Protein AF-A0A430UL72-F1 (afdb_monomer_lite)

Structure (mmCIF, N/CA/C/O backbone):
data_AF-A0A430UL72-F1
#
_entry.id   AF-A0A430UL72-F1
#
loop_
_atom_site.group_PDB
_atom_site.id
_atom_site.type_symbol
_atom_site.label_atom_id
_atom_site.label_alt_id
_atom_site.label_comp_id
_atom_site.label_asym_id
_atom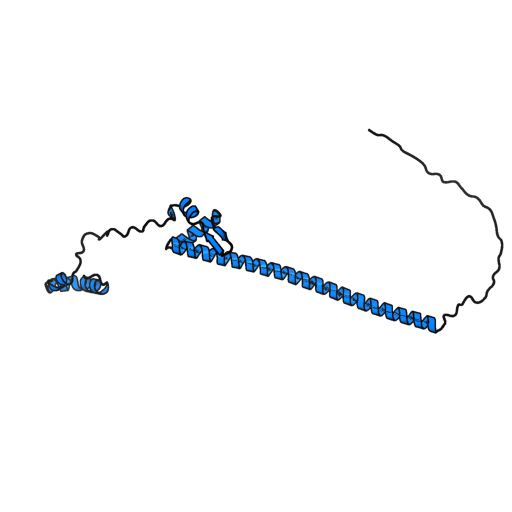_site.label_entity_id
_atom_site.label_seq_id
_atom_site.pdbx_PDB_ins_code
_atom_site.Cartn_x
_atom_site.Cartn_y
_atom_site.Cartn_z
_atom_site.occupancy
_atom_site.B_iso_or_equiv
_atom_site.auth_seq_id
_atom_site.auth_comp_id
_atom_site.auth_asym_id
_atom_site.auth_atom_id
_atom_site.pdbx_PDB_model_num
ATOM 1 N N . MET A 1 1 ? -59.072 23.144 -1.121 1.00 38.38 1 MET A N 1
ATOM 2 C CA . MET A 1 1 ? -59.526 21.749 -1.261 1.00 38.38 1 MET A CA 1
ATOM 3 C C . MET A 1 1 ? -58.739 20.910 -0.259 1.00 38.38 1 MET A C 1
ATOM 5 O O . MET A 1 1 ? -57.594 20.595 -0.547 1.00 38.38 1 MET A O 1
ATOM 9 N N . ASN A 1 2 ? -59.192 20.646 0.967 1.00 43.44 2 ASN A N 1
ATOM 10 C CA . ASN A 1 2 ? -60.452 20.968 1.668 1.00 43.44 2 ASN A CA 1
ATOM 11 C C . ASN A 1 2 ? -60.047 21.535 3.058 1.00 43.44 2 ASN A C 1
ATOM 13 O O . ASN A 1 2 ? -59.001 21.147 3.570 1.00 43.44 2 ASN A O 1
ATOM 17 N N . GLU A 1 3 ? -60.609 22.638 3.563 1.00 42.69 3 GLU A N 1
ATOM 18 C CA . GLU A 1 3 ? -61.886 22.728 4.314 1.00 42.69 3 GLU A CA 1
ATOM 19 C C . GLU A 1 3 ? -61.908 21.802 5.550 1.00 42.69 3 GLU A C 1
ATOM 21 O O . GLU A 1 3 ? -61.882 20.587 5.401 1.00 42.69 3 GLU A O 1
ATOM 26 N N . GLU A 1 4 ? -61.678 22.362 6.752 1.00 46.28 4 GLU A N 1
ATOM 27 C CA . GLU A 1 4 ? -62.685 22.644 7.819 1.00 46.28 4 GLU A CA 1
ATOM 28 C C . GLU A 1 4 ? -62.800 21.459 8.819 1.00 46.28 4 GLU A C 1
ATOM 30 O O . GLU A 1 4 ? -62.597 20.321 8.422 1.00 46.28 4 GLU A O 1
ATOM 35 N N . LEU A 1 5 ? -63.035 21.571 10.140 1.00 50.94 5 LEU A N 1
ATOM 36 C CA . LEU A 1 5 ? -63.369 22.654 11.092 1.00 50.94 5 LEU A CA 1
ATOM 37 C C . LEU A 1 5 ? -62.347 22.622 12.275 1.00 50.94 5 LEU A C 1
ATOM 39 O O . LEU A 1 5 ? -61.764 21.575 12.531 1.00 50.94 5 LEU A O 1
ATOM 43 N N . LYS A 1 6 ? -61.931 23.700 12.966 1.00 44.41 6 LYS A N 1
ATOM 44 C CA . LYS A 1 6 ? -62.642 24.717 13.787 1.00 44.41 6 LYS A CA 1
ATOM 45 C C . LYS A 1 6 ? -63.313 24.195 15.076 1.00 44.41 6 LYS A C 1
ATOM 47 O O . LYS A 1 6 ? -64.330 23.527 14.965 1.00 44.41 6 LYS A O 1
ATOM 52 N N . GLN A 1 7 ? -62.840 24.721 16.225 1.00 44.50 7 GLN A N 1
ATOM 53 C CA . GLN A 1 7 ? -63.631 25.111 17.422 1.00 44.50 7 GLN A CA 1
ATOM 54 C C . GLN A 1 7 ? -64.333 23.958 18.194 1.00 44.50 7 GLN A C 1
ATOM 56 O O . GLN A 1 7 ? -64.546 22.889 17.648 1.00 44.50 7 GLN A O 1
ATOM 61 N N . ASP A 1 8 ? -64.728 24.025 19.470 1.00 40.06 8 ASP A N 1
ATOM 62 C CA . ASP A 1 8 ? -64.524 24.932 20.624 1.00 40.06 8 ASP A CA 1
ATOM 63 C C . ASP A 1 8 ? -64.910 24.105 21.901 1.00 40.06 8 ASP A C 1
ATOM 65 O O . ASP A 1 8 ? -65.297 22.947 21.759 1.00 40.06 8 ASP A O 1
ATOM 69 N N . GLN A 1 9 ? -64.840 24.518 23.177 1.00 43.84 9 GLN A N 1
ATOM 70 C CA . GLN A 1 9 ? -64.568 25.802 23.849 1.00 43.84 9 GLN A CA 1
ATOM 71 C C . GLN A 1 9 ? -63.990 25.538 25.275 1.00 43.84 9 GLN A C 1
ATOM 73 O O . GLN A 1 9 ? -63.634 24.409 25.608 1.00 43.84 9 GLN A O 1
ATOM 78 N N . VAL A 1 10 ? -63.929 26.558 26.145 1.00 44.69 10 VAL A N 1
ATOM 79 C CA . VAL A 1 10 ? -63.707 26.431 27.606 1.00 44.69 10 VAL A CA 1
ATOM 80 C C . VAL A 1 10 ? -65.052 26.442 28.341 1.00 44.69 10 VAL A C 1
ATOM 82 O O . VAL A 1 10 ? -65.914 27.240 27.990 1.00 44.69 10 VAL A O 1
ATOM 85 N N . ALA A 1 11 ? -65.197 25.658 29.414 1.00 39.53 11 ALA A N 1
ATOM 86 C CA . ALA A 1 11 ? -66.237 25.874 30.424 1.00 39.53 11 ALA A CA 1
ATOM 87 C C . ALA A 1 11 ? -65.701 25.581 31.839 1.00 39.53 11 ALA A C 1
ATOM 89 O O . ALA A 1 11 ? -65.506 24.429 32.223 1.00 39.53 11 ALA A O 1
ATOM 90 N N . GLN A 1 12 ? -65.454 26.642 32.611 1.00 41.97 12 GLN A N 1
ATOM 91 C CA . GLN A 1 12 ? -65.446 26.577 34.074 1.00 41.97 12 GLN A CA 1
ATOM 92 C C . GLN A 1 12 ? -66.885 26.776 34.551 1.00 41.97 12 GLN A C 1
ATOM 94 O O . GLN A 1 12 ? -67.517 27.740 34.128 1.00 41.97 12 GLN A O 1
ATOM 99 N N . GLU A 1 13 ? -67.366 25.962 35.488 1.00 39.44 13 GLU A N 1
ATOM 100 C CA . GLU A 1 13 ? -68.502 26.353 36.327 1.00 39.44 13 GLU A CA 1
ATOM 101 C C . GLU A 1 13 ? -68.376 25.766 37.742 1.00 39.44 13 GLU A C 1
ATOM 103 O O . GLU A 1 13 ? -67.536 24.899 38.000 1.00 39.44 13 GLU A O 1
ATOM 108 N N . ALA A 1 14 ? -69.097 26.360 38.692 1.00 37.03 14 ALA A N 1
ATOM 109 C CA . ALA A 1 14 ? -68.694 26.414 40.095 1.00 37.03 14 ALA A CA 1
ATOM 110 C C . ALA A 1 14 ? -69.236 25.280 40.990 1.00 37.03 14 ALA A C 1
ATOM 112 O O . ALA A 1 14 ? -70.211 24.600 40.679 1.00 37.03 14 ALA A O 1
ATOM 113 N N . ALA A 1 15 ? -68.616 25.136 42.166 1.00 39.91 15 ALA A N 1
ATOM 114 C CA . ALA A 1 15 ? -69.147 24.365 43.293 1.00 39.91 15 ALA A CA 1
ATOM 115 C C . ALA A 1 15 ? -70.393 25.058 43.909 1.00 39.91 15 ALA A C 1
ATOM 117 O O . ALA A 1 15 ? -70.584 26.257 43.683 1.00 39.91 15 ALA A O 1
ATOM 118 N N . PRO A 1 16 ? -71.206 24.367 44.741 1.00 45.94 16 PRO A N 1
ATOM 119 C CA . PRO A 1 16 ? -70.821 24.282 46.158 1.00 45.94 16 PRO A CA 1
ATOM 120 C C . PRO A 1 16 ? -71.216 22.998 46.929 1.00 45.94 16 PRO A C 1
ATOM 122 O O . PRO A 1 16 ? -72.164 22.295 46.606 1.00 45.94 16 PRO A O 1
ATOM 125 N N . ALA A 1 17 ? -70.480 22.785 48.025 1.00 38.72 17 ALA A N 1
ATOM 126 C CA . ALA A 1 17 ? -70.873 22.204 49.318 1.00 38.72 17 ALA A CA 1
ATOM 127 C C . ALA A 1 17 ? -71.927 21.069 49.406 1.00 38.72 17 ALA A C 1
ATOM 129 O O . ALA A 1 17 ? -73.132 21.301 49.345 1.00 38.72 17 ALA A O 1
ATOM 130 N N . ALA A 1 18 ? -71.465 19.900 49.865 1.00 43.19 18 ALA A N 1
ATOM 131 C CA . ALA A 1 18 ? -72.226 19.036 50.771 1.00 43.19 18 ALA A CA 1
ATOM 132 C C . ALA A 1 18 ? -71.324 18.610 51.943 1.00 43.19 18 ALA A C 1
ATOM 134 O O . ALA A 1 18 ? -70.175 18.215 51.745 1.00 43.19 18 ALA A O 1
ATOM 135 N N . GLN A 1 19 ? -71.825 18.745 53.171 1.00 44.06 19 GLN A N 1
ATOM 136 C CA . GLN A 1 19 ? -71.113 18.382 54.396 1.00 44.06 19 GLN A CA 1
ATOM 137 C C . GLN A 1 19 ? -71.304 16.894 54.703 1.00 44.06 19 GLN A C 1
ATOM 139 O O . GLN A 1 19 ? -72.444 16.438 54.755 1.00 44.06 19 GLN A O 1
ATOM 144 N N . THR A 1 20 ? -70.231 16.195 55.081 1.00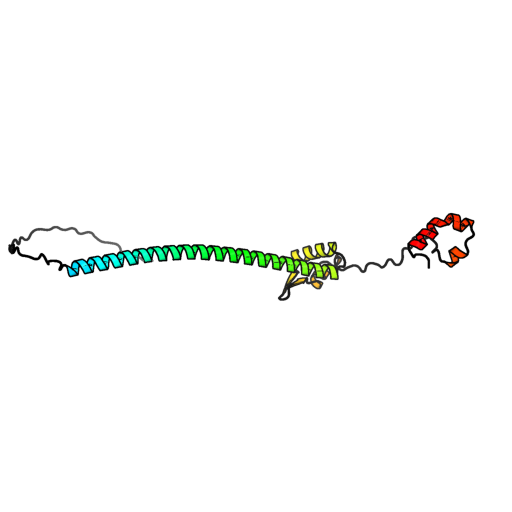 41.38 20 THR A N 1
ATOM 145 C CA . THR A 1 20 ? -70.360 15.022 55.960 1.00 41.38 20 THR A CA 1
ATOM 146 C C . THR A 1 20 ? -69.153 14.910 56.886 1.00 41.38 20 THR A C 1
ATOM 148 O O . THR A 1 20 ? -68.154 14.266 56.578 1.00 41.38 20 THR A O 1
ATOM 151 N N . GLN A 1 21 ? -69.248 15.538 58.059 1.00 46.25 21 GLN A N 1
ATOM 152 C CA . GLN A 1 21 ? -68.461 15.097 59.207 1.00 46.25 21 GLN A CA 1
ATOM 153 C C . GLN A 1 21 ? -69.056 13.780 59.711 1.00 46.25 21 GLN A C 1
ATOM 155 O O . GLN A 1 21 ? -70.247 13.707 60.008 1.00 46.25 21 GLN A O 1
ATOM 160 N N . SER A 1 22 ? -68.235 12.747 59.858 1.00 48.62 22 SER A N 1
ATOM 161 C CA . SER A 1 22 ? -68.525 11.627 60.753 1.00 48.62 22 SER A CA 1
ATOM 162 C C . SER A 1 22 ? -67.213 11.060 61.267 1.00 48.62 22 SER A C 1
ATOM 164 O O . SER A 1 22 ? -66.330 10.684 60.503 1.00 48.62 22 SER A O 1
ATOM 166 N N . GLN A 1 23 ? -67.080 11.085 62.588 1.00 41.09 23 GLN A N 1
ATOM 167 C CA . GLN A 1 23 ? -65.911 10.614 63.312 1.00 41.09 23 GLN A CA 1
ATOM 168 C C . GLN A 1 23 ? -65.821 9.089 63.206 1.00 41.09 23 GLN A C 1
ATOM 170 O O . GLN A 1 23 ? -66.778 8.399 63.550 1.00 41.09 23 GLN A O 1
ATOM 175 N N . VAL A 1 24 ? -64.648 8.564 62.855 1.00 47.53 24 VAL A N 1
ATOM 176 C CA . VAL A 1 24 ? -64.231 7.227 63.295 1.00 47.53 24 VAL A CA 1
ATOM 177 C C . VAL A 1 24 ? -62.858 7.357 63.943 1.00 47.53 24 VAL A C 1
ATOM 179 O O . VAL A 1 24 ? -61.826 7.284 63.291 1.00 47.53 24 VAL A O 1
ATOM 182 N N . GLN A 1 25 ? -62.929 7.662 65.237 1.00 42.56 25 GLN A N 1
ATOM 183 C CA . GLN A 1 25 ? -62.071 7.186 66.324 1.00 42.56 25 GLN A CA 1
ATOM 184 C C . GLN A 1 25 ? -60.580 6.954 66.038 1.00 42.56 25 GLN A C 1
ATOM 186 O O . GLN A 1 25 ? -60.175 6.006 65.368 1.00 42.56 25 GLN A O 1
ATOM 191 N N . GLU A 1 26 ? -59.764 7.724 66.757 1.00 41.72 26 GLU A N 1
ATOM 192 C CA . GLU A 1 26 ? -58.468 7.258 67.238 1.00 41.72 26 GLU A CA 1
ATOM 193 C C . GLU A 1 26 ? -58.624 5.903 67.949 1.00 41.72 26 GLU A C 1
ATOM 195 O O . GLU A 1 26 ? -59.131 5.821 69.068 1.00 41.72 26 GLU A O 1
ATOM 200 N N . THR A 1 27 ? -58.111 4.840 67.338 1.00 42.66 27 THR A N 1
ATOM 201 C CA . THR A 1 27 ? -57.587 3.692 68.082 1.00 42.66 27 THR A CA 1
ATOM 202 C C . THR A 1 27 ? -56.078 3.690 67.931 1.00 42.66 27 THR A C 1
ATOM 204 O O . THR A 1 27 ? -55.526 3.142 66.977 1.00 42.66 27 THR A O 1
ATOM 207 N N . ALA A 1 28 ? -55.404 4.326 68.885 1.00 39.47 28 ALA A N 1
ATOM 208 C CA . ALA A 1 28 ? -53.977 4.146 69.063 1.00 39.47 28 ALA A CA 1
ATOM 209 C C . ALA A 1 28 ? -53.704 2.713 69.545 1.00 39.47 28 ALA A C 1
ATOM 211 O O . ALA A 1 28 ? -54.120 2.359 70.645 1.00 39.47 28 ALA A O 1
ATOM 212 N N . ALA A 1 29 ? -52.979 1.920 68.752 1.00 37.03 29 ALA A N 1
ATOM 213 C CA . ALA A 1 29 ? -52.036 0.914 69.246 1.00 37.03 29 ALA A CA 1
ATOM 214 C C . ALA A 1 29 ? -51.210 0.307 68.099 1.00 37.03 29 ALA A C 1
ATOM 216 O O . ALA A 1 29 ? -51.739 -0.369 67.224 1.00 37.03 29 ALA A O 1
ATOM 217 N N . GLN A 1 30 ? -49.888 0.475 68.184 1.00 38.62 30 GLN A N 1
ATOM 218 C CA . GLN A 1 30 ? -48.925 -0.591 67.871 1.00 38.62 30 GLN A CA 1
ATOM 219 C C . GLN A 1 30 ? -48.984 -1.181 66.448 1.00 38.62 30 GLN A C 1
ATOM 221 O O . GLN A 1 30 ? -48.894 -2.386 66.238 1.00 38.62 30 GLN A O 1
ATOM 226 N N . GLY A 1 31 ? -49.003 -0.278 65.465 1.00 37.25 31 GLY A N 1
ATOM 227 C CA . GLY A 1 31 ? -48.478 -0.517 64.116 1.00 37.25 31 GLY A CA 1
ATOM 228 C C . GLY A 1 31 ? -46.960 -0.301 64.001 1.00 37.25 31 GLY A C 1
ATOM 229 O O . GLY A 1 31 ? -46.442 -0.251 62.888 1.00 37.25 31 GLY A O 1
ATOM 230 N N . GLU A 1 32 ? -46.235 -0.170 65.121 1.00 43.19 32 GLU A N 1
ATOM 231 C CA . GLU A 1 32 ? -44.784 -0.380 65.148 1.00 43.19 32 GLU A CA 1
ATOM 232 C C . GLU A 1 32 ? -44.523 -1.862 64.868 1.00 43.19 32 GLU A C 1
ATOM 234 O O . GLU A 1 32 ? -44.324 -2.673 65.774 1.00 43.19 32 GLU A O 1
ATOM 239 N N . SER A 1 33 ? -44.545 -2.226 63.585 1.00 49.72 33 SER A N 1
ATOM 240 C CA . SER A 1 33 ? -43.985 -3.482 63.115 1.00 49.72 33 SER A CA 1
ATOM 241 C C . SER A 1 33 ? -42.501 -3.449 63.453 1.00 49.72 33 SER A C 1
ATOM 243 O O . SER A 1 33 ? -41.701 -2.889 62.699 1.00 49.72 33 SER A O 1
ATOM 245 N N . ALA A 1 34 ? -42.156 -3.995 64.620 1.00 51.12 34 ALA A N 1
ATOM 246 C CA . ALA A 1 34 ? -40.785 -4.187 65.039 1.00 51.12 34 ALA A CA 1
ATOM 247 C C . ALA A 1 34 ? -40.058 -4.873 63.885 1.00 51.12 34 ALA A C 1
ATOM 249 O O . ALA A 1 34 ? -40.341 -6.032 63.571 1.00 51.12 34 ALA A O 1
ATOM 250 N N . GLN A 1 35 ? -39.164 -4.134 63.223 1.00 52.09 35 GLN A N 1
ATOM 251 C CA . GLN A 1 35 ? -38.257 -4.715 62.251 1.00 52.09 35 GLN A CA 1
ATOM 252 C C . GLN A 1 35 ? -37.468 -5.759 63.028 1.00 52.09 35 GLN A C 1
ATOM 254 O O . GLN A 1 35 ? -36.657 -5.421 63.894 1.00 52.09 35 GLN A O 1
ATOM 259 N N . THR A 1 36 ? -37.788 -7.032 62.800 1.00 55.75 36 THR A N 1
ATOM 260 C CA . THR A 1 36 ? -37.098 -8.133 63.463 1.00 55.75 36 THR A CA 1
ATOM 261 C C . THR A 1 36 ? -35.607 -7.956 63.199 1.00 55.75 36 THR A C 1
ATOM 263 O O . THR A 1 36 ? -35.241 -7.596 62.076 1.00 55.75 36 THR A O 1
ATOM 266 N N . PRO A 1 37 ? -34.725 -8.174 64.188 1.00 63.62 3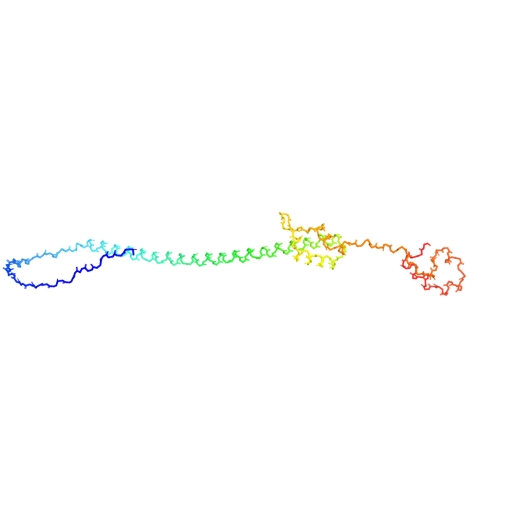7 PRO A N 1
ATOM 267 C CA . PRO A 1 37 ? -33.303 -7.870 64.032 1.00 63.62 37 PRO A CA 1
ATOM 268 C C . PRO A 1 37 ? -32.671 -8.574 62.819 1.00 63.62 37 PRO A C 1
ATOM 270 O O . PRO A 1 37 ? -31.713 -8.061 62.247 1.00 63.62 37 PRO A O 1
ATOM 273 N N . ASP A 1 38 ? -33.245 -9.694 62.374 1.00 70.56 38 ASP A N 1
ATOM 274 C CA . ASP A 1 38 ? -32.835 -10.393 61.157 1.00 70.56 38 ASP A CA 1
ATOM 275 C C . ASP A 1 38 ? -33.276 -9.689 59.860 1.00 70.56 38 ASP A C 1
ATOM 277 O O . ASP A 1 38 ? -32.470 -9.589 58.942 1.00 70.56 38 ASP A O 1
ATOM 281 N N . SER A 1 39 ? -34.464 -9.072 59.795 1.00 72.94 39 SER A N 1
ATOM 282 C CA . SER A 1 39 ? -34.869 -8.270 58.620 1.00 72.94 39 SER A CA 1
ATOM 283 C C . SER A 1 39 ? -34.033 -6.993 58.453 1.00 72.94 39 SER A C 1
ATOM 285 O O . SER A 1 39 ? -33.734 -6.587 57.329 1.00 72.94 39 SER A O 1
ATOM 287 N N . VAL A 1 40 ? -33.569 -6.389 59.556 1.00 81.06 40 VAL A N 1
ATOM 288 C CA . VAL A 1 40 ? -32.603 -5.273 59.512 1.00 81.06 40 VAL A CA 1
ATOM 289 C C . VAL A 1 40 ? -31.245 -5.749 58.980 1.00 81.06 40 VAL A C 1
ATOM 291 O O . VAL A 1 40 ? -30.652 -5.089 58.126 1.00 81.06 40 VAL A O 1
ATOM 294 N N . ARG A 1 41 ? -30.769 -6.919 59.428 1.00 82.75 41 ARG A N 1
ATOM 295 C CA . ARG A 1 41 ? -29.518 -7.531 58.944 1.00 82.75 41 ARG A CA 1
ATOM 296 C C . ARG A 1 41 ? -29.582 -7.890 57.462 1.00 82.75 41 ARG A C 1
ATOM 298 O O . ARG A 1 41 ? -28.640 -7.587 56.735 1.00 82.75 41 ARG A O 1
ATOM 305 N N . GLU A 1 42 ? -30.683 -8.477 56.998 1.00 88.62 42 GLU A N 1
ATOM 306 C CA . GLU A 1 42 ? -30.891 -8.788 55.579 1.00 88.62 42 GLU A CA 1
ATOM 307 C C . GLU A 1 42 ? -30.870 -7.520 54.712 1.00 88.62 42 GLU A C 1
ATOM 309 O O . GLU A 1 42 ? -30.219 -7.505 53.666 1.00 88.62 42 GLU A O 1
ATOM 314 N N . LEU A 1 43 ? -31.494 -6.426 55.165 1.00 85.94 43 LEU A N 1
ATOM 315 C CA . LEU A 1 43 ? -31.433 -5.131 54.477 1.00 85.94 43 LEU A CA 1
ATOM 316 C C . LEU A 1 43 ? -30.013 -4.544 54.451 1.00 85.94 43 LEU A C 1
ATOM 318 O O . LEU A 1 43 ? -29.587 -4.032 53.412 1.00 85.94 43 LEU A O 1
ATOM 322 N N . GLU A 1 44 ? -29.249 -4.643 55.543 1.00 89.81 44 GLU A N 1
ATOM 323 C CA . GLU A 1 44 ? -27.834 -4.248 55.550 1.00 89.81 44 GLU A CA 1
ATOM 324 C C . GLU A 1 44 ? -26.984 -5.101 54.601 1.00 89.81 44 GLU A C 1
ATOM 326 O O . GLU A 1 44 ? -26.135 -4.568 53.883 1.00 89.81 44 GLU A O 1
ATOM 331 N N . GLU A 1 45 ? -27.200 -6.416 54.559 1.00 89.88 45 GLU A N 1
ATOM 332 C CA . GLU A 1 45 ? -26.499 -7.300 53.632 1.00 89.88 45 GLU A CA 1
ATOM 333 C C . GLU A 1 45 ? -26.840 -7.004 52.172 1.00 89.88 45 GLU A C 1
ATOM 335 O O . GLU A 1 45 ? -25.939 -6.953 51.333 1.00 89.88 45 GLU A O 1
ATOM 340 N N . LEU A 1 46 ? -28.120 -6.800 51.855 1.00 91.62 46 LEU A N 1
ATOM 341 C CA . LEU A 1 46 ? -28.568 -6.418 50.516 1.00 91.62 46 LEU A CA 1
ATOM 342 C C . LEU A 1 46 ? -27.979 -5.067 50.105 1.00 91.62 46 LEU A C 1
ATOM 344 O O . LEU A 1 46 ? -27.512 -4.929 48.975 1.00 91.62 46 LEU A O 1
ATOM 348 N N . ARG A 1 47 ? -27.898 -4.102 51.028 1.00 91.69 47 ARG A N 1
ATOM 349 C CA . ARG A 1 47 ? -27.230 -2.816 50.798 1.00 91.69 47 ARG A CA 1
ATOM 350 C C . ARG A 1 47 ? -25.731 -2.984 50.533 1.00 91.69 47 ARG A C 1
ATOM 352 O O . ARG A 1 47 ? -25.227 -2.422 49.566 1.00 91.69 47 ARG A O 1
ATOM 359 N N . ARG A 1 48 ? -25.020 -3.805 51.316 1.00 93.12 48 ARG A N 1
ATOM 360 C CA . ARG A 1 48 ? -23.593 -4.116 51.081 1.00 93.12 48 ARG A CA 1
ATOM 361 C C . ARG A 1 48 ? -23.375 -4.823 49.737 1.00 93.12 48 ARG A C 1
ATOM 363 O O . ARG A 1 48 ? -22.414 -4.503 49.040 1.00 93.12 48 ARG A O 1
ATOM 370 N N . LYS A 1 49 ? -24.270 -5.740 49.348 1.00 93.56 49 LYS A N 1
ATOM 371 C CA . LYS A 1 49 ? -24.262 -6.417 48.036 1.00 93.56 49 LYS A CA 1
ATOM 372 C C . LYS A 1 49 ? -24.509 -5.418 46.895 1.00 93.56 49 LYS A C 1
ATOM 374 O O . LYS A 1 49 ? -23.773 -5.440 45.914 1.00 93.56 49 LYS A O 1
ATOM 379 N N . ALA A 1 50 ? -25.459 -4.493 47.045 1.00 92.44 50 ALA A N 1
ATOM 380 C CA . ALA A 1 50 ? -25.708 -3.423 46.076 1.00 92.44 50 ALA A CA 1
ATOM 381 C C . ALA A 1 50 ? -24.496 -2.484 45.925 1.00 92.44 50 ALA A C 1
ATOM 383 O O . ALA A 1 50 ? -24.047 -2.241 44.808 1.00 92.44 50 ALA A O 1
ATOM 384 N N . GLU A 1 51 ? -23.896 -2.030 47.030 1.00 94.19 51 GLU A N 1
ATOM 385 C CA . GLU A 1 51 ? -22.683 -1.200 47.005 1.00 94.19 51 GLU A CA 1
ATOM 386 C C . GLU A 1 51 ? -21.476 -1.919 46.374 1.00 94.19 51 GLU A C 1
ATOM 388 O O . GLU A 1 51 ? -20.651 -1.279 45.718 1.00 94.19 51 GLU A O 1
ATOM 393 N N . ALA A 1 52 ? -21.352 -3.239 46.550 1.00 94.25 52 ALA A N 1
ATOM 394 C CA . ALA A 1 52 ? -20.325 -4.040 45.885 1.00 94.25 52 ALA A CA 1
ATOM 395 C C . ALA A 1 52 ? -20.560 -4.106 44.365 1.00 94.25 52 ALA A C 1
ATOM 397 O O . ALA A 1 52 ? -19.659 -3.764 43.595 1.00 94.25 52 ALA A O 1
ATOM 398 N N . LEU A 1 53 ? -21.785 -4.433 43.940 1.00 93.81 53 LEU A N 1
ATOM 399 C CA . LEU A 1 53 ? -22.177 -4.471 42.528 1.00 93.81 53 LEU A CA 1
ATOM 400 C C . LEU A 1 53 ? -22.034 -3.101 41.846 1.00 93.81 53 LEU A C 1
ATOM 402 O O . LEU A 1 53 ? -21.588 -3.027 40.705 1.00 93.81 53 LEU A O 1
ATOM 406 N N . GLU A 1 54 ? -22.327 -1.993 42.533 1.00 94.69 54 GLU A N 1
ATOM 407 C CA . GLU A 1 54 ? -22.079 -0.646 42.001 1.00 94.69 54 GLU A CA 1
ATOM 408 C C . GLU A 1 54 ? -20.590 -0.358 41.766 1.00 94.69 54 GLU A C 1
ATOM 410 O O . GLU A 1 54 ? -20.235 0.300 40.783 1.00 94.69 54 GLU A O 1
ATOM 415 N N . ARG A 1 55 ? -19.700 -0.837 42.646 1.00 94.50 55 ARG A N 1
ATOM 416 C CA . ARG A 1 55 ? -18.242 -0.690 42.476 1.00 94.50 55 ARG A CA 1
ATOM 417 C C . ARG A 1 55 ? -17.741 -1.533 41.302 1.00 94.50 55 ARG A C 1
ATOM 419 O O . ARG A 1 55 ? -16.914 -1.054 40.530 1.00 94.50 55 ARG A O 1
ATOM 426 N N . GLU A 1 56 ? -18.267 -2.741 41.125 1.00 94.00 56 GLU A N 1
ATOM 427 C CA . GLU A 1 56 ? -17.968 -3.603 39.972 1.00 94.00 56 GLU A CA 1
ATOM 428 C C . GLU A 1 56 ? -18.505 -3.017 38.657 1.00 94.00 56 GLU A C 1
ATOM 430 O O . GLU A 1 56 ? -17.789 -2.989 37.654 1.00 94.00 56 GLU A O 1
ATOM 435 N N . LEU A 1 57 ? -19.713 -2.446 38.658 1.00 94.12 57 LEU A N 1
ATOM 436 C CA . LEU A 1 57 ? -20.277 -1.730 37.508 1.00 94.12 57 LEU A CA 1
ATOM 437 C C . LEU A 1 57 ? -19.474 -0.475 37.139 1.00 94.12 57 LEU A C 1
ATOM 439 O O . LEU A 1 57 ? -19.360 -0.159 35.957 1.00 94.12 57 LEU A O 1
ATOM 443 N N . LYS A 1 58 ? -18.899 0.244 38.112 1.00 95.44 58 LYS A N 1
ATOM 444 C CA . LYS A 1 58 ? -17.988 1.370 37.837 1.00 95.44 58 LYS A CA 1
ATOM 445 C C . LYS A 1 58 ? -16.685 0.884 37.196 1.00 95.44 58 LYS A C 1
ATOM 447 O O . LYS A 1 58 ? -16.372 1.326 36.094 1.00 95.44 58 LYS A O 1
ATOM 452 N N . ARG A 1 59 ? -16.014 -0.107 37.797 1.00 94.88 59 ARG A N 1
ATOM 453 C CA . ARG A 1 59 ? -14.776 -0.707 37.257 1.00 94.88 59 ARG A CA 1
ATOM 454 C C . ARG A 1 59 ? -14.954 -1.251 35.840 1.00 94.88 59 ARG A C 1
ATOM 456 O O . ARG A 1 59 ? -14.194 -0.904 34.947 1.00 94.88 59 ARG A O 1
ATOM 463 N N . THR A 1 60 ? -15.998 -2.040 35.596 1.00 94.62 60 THR A N 1
ATOM 464 C CA . THR A 1 60 ? -16.265 -2.610 34.261 1.00 94.62 60 THR A CA 1
ATOM 465 C C . THR A 1 60 ? -16.607 -1.546 33.214 1.00 94.62 60 THR A C 1
ATOM 467 O O . THR A 1 60 ? -16.257 -1.711 32.045 1.00 94.62 60 THR A O 1
ATOM 470 N N . ARG A 1 61 ? -17.234 -0.423 33.601 1.00 94.94 61 ARG A N 1
ATOM 471 C CA . ARG A 1 61 ? -17.439 0.736 32.712 1.00 94.94 61 ARG A CA 1
ATOM 472 C C . ARG A 1 61 ? -16.135 1.469 32.404 1.00 94.94 61 ARG A C 1
ATOM 474 O O . ARG A 1 61 ? -15.937 1.850 31.253 1.00 94.94 61 ARG A O 1
ATOM 481 N N . GLU A 1 62 ? -15.264 1.645 33.394 1.00 95.31 62 GLU A N 1
ATOM 482 C CA . GLU A 1 62 ? -13.929 2.234 33.228 1.00 95.31 62 GLU A CA 1
ATOM 483 C C . GLU A 1 62 ? -13.061 1.358 32.310 1.00 95.31 62 GLU A C 1
ATOM 485 O O . GLU A 1 62 ? -12.547 1.847 31.307 1.00 95.31 62 GLU A O 1
ATOM 490 N N . GLU A 1 63 ? -13.004 0.045 32.548 1.00 94.88 63 GLU A N 1
ATOM 491 C CA . GLU A 1 63 ? -12.335 -0.917 31.663 1.00 94.88 63 GLU A CA 1
ATOM 492 C C . GLU A 1 63 ? -12.904 -0.898 30.238 1.00 94.88 63 GLU A C 1
ATOM 494 O O . GLU A 1 63 ? -12.150 -0.900 29.265 1.00 94.88 63 GLU A O 1
ATOM 499 N N . ALA A 1 64 ? -14.232 -0.854 30.084 1.00 94.50 64 ALA A N 1
ATOM 500 C CA . ALA A 1 64 ? -14.865 -0.767 28.771 1.00 94.50 64 ALA A CA 1
ATOM 501 C C . ALA A 1 64 ? -14.564 0.565 28.060 1.00 94.50 64 ALA A C 1
ATOM 503 O O . ALA A 1 64 ? -14.495 0.590 26.830 1.00 94.50 64 ALA A O 1
ATOM 504 N N . ALA A 1 65 ? -14.373 1.661 28.799 1.00 94.69 65 ALA A N 1
ATOM 505 C CA . ALA A 1 65 ? -13.929 2.935 28.243 1.00 94.69 65 ALA A CA 1
ATOM 506 C C . ALA A 1 65 ? -12.465 2.858 27.781 1.00 94.69 65 ALA A C 1
ATOM 508 O O . ALA A 1 65 ? -12.190 3.195 26.629 1.00 94.69 65 ALA A O 1
ATOM 509 N N . SER A 1 66 ? -11.557 2.328 28.607 1.00 94.94 66 SER A N 1
ATOM 510 C CA . SER A 1 66 ? -10.146 2.119 28.246 1.00 94.94 66 SER A CA 1
ATOM 511 C C . SER A 1 66 ? -10.002 1.237 27.004 1.00 94.94 66 SER A C 1
ATOM 513 O O . SER A 1 66 ? -9.395 1.662 26.023 1.00 94.94 66 SER A O 1
ATOM 515 N N . ARG A 1 67 ? -10.683 0.083 26.958 1.00 94.56 67 ARG A N 1
ATOM 516 C CA . ARG A 1 67 ? -10.677 -0.817 25.787 1.00 94.56 67 ARG A CA 1
ATOM 517 C C . ARG A 1 67 ? -11.227 -0.161 24.514 1.00 94.56 67 ARG A C 1
ATOM 519 O O . ARG A 1 67 ? -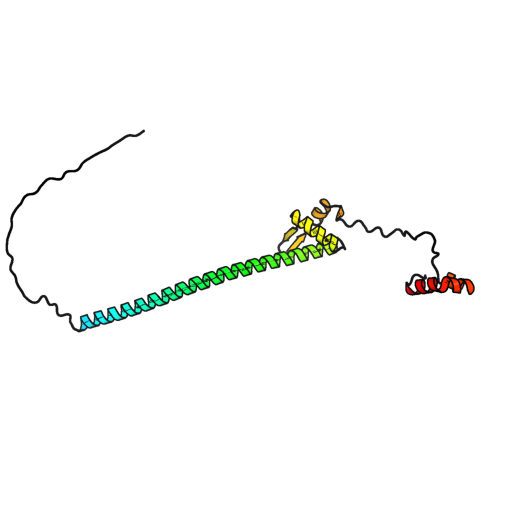10.816 -0.517 23.414 1.00 94.56 67 ARG A O 1
ATOM 526 N N . ARG A 1 68 ? -12.154 0.804 24.624 1.00 95.25 68 ARG A N 1
ATOM 527 C CA . ARG A 1 68 ? -12.639 1.591 23.469 1.00 95.25 68 ARG A C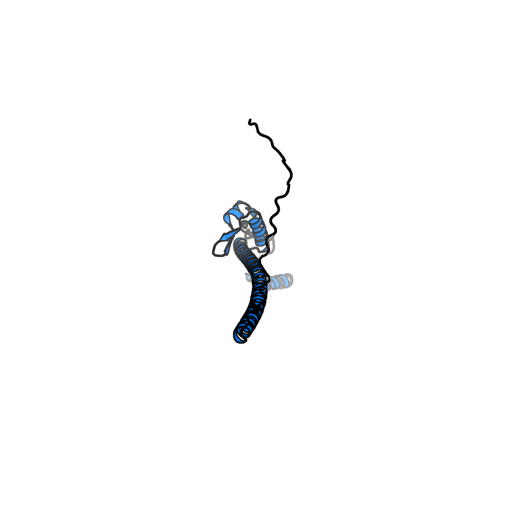A 1
ATOM 528 C C . ARG A 1 68 ? -11.596 2.591 22.968 1.00 95.25 68 ARG A C 1
ATOM 530 O O . ARG A 1 68 ? -11.552 2.831 21.765 1.00 95.25 68 ARG A O 1
ATOM 537 N N . VAL A 1 69 ? -10.782 3.166 23.854 1.00 96.12 69 VAL A N 1
ATOM 538 C CA . VAL A 1 69 ? -9.660 4.045 23.479 1.00 96.12 69 VAL A CA 1
ATOM 539 C C . VAL A 1 69 ? -8.539 3.226 22.837 1.00 96.12 69 VAL A C 1
ATOM 541 O O . VAL A 1 69 ? -8.106 3.558 21.738 1.00 96.12 69 VAL A O 1
ATOM 544 N N . GLU A 1 70 ? -8.148 2.111 23.457 1.00 95.38 70 GLU A N 1
ATOM 545 C CA . GLU A 1 70 ? -7.169 1.159 22.911 1.00 95.38 70 GLU A CA 1
ATOM 546 C C . GLU A 1 70 ? -7.583 0.664 21.522 1.00 95.38 70 GLU A C 1
ATOM 548 O O . GLU A 1 70 ? -6.790 0.722 20.585 1.00 95.38 70 GLU A O 1
ATOM 553 N N . LYS A 1 71 ? -8.849 0.250 21.356 1.00 95.62 71 LYS A N 1
ATOM 554 C CA . LYS A 1 71 ? -9.379 -0.179 20.058 1.00 95.62 71 LYS A CA 1
ATOM 555 C C . LYS A 1 71 ? -9.217 0.906 18.985 1.00 95.62 71 LYS A C 1
ATOM 557 O O . LYS A 1 71 ? -8.740 0.586 17.903 1.00 95.62 71 LYS A O 1
ATOM 562 N N . LYS A 1 72 ? -9.574 2.163 19.277 1.00 96.00 72 LYS A N 1
ATOM 563 C CA . LYS A 1 72 ? -9.420 3.272 18.318 1.00 96.00 72 LYS A CA 1
ATOM 564 C C . LYS A 1 72 ? -7.959 3.512 17.946 1.00 96.00 72 LYS A C 1
ATOM 566 O O . LYS A 1 72 ? -7.655 3.628 16.768 1.00 96.00 72 LYS A O 1
ATOM 571 N N . SER A 1 73 ? -7.059 3.510 18.929 1.00 96.38 73 SER A N 1
ATOM 572 C CA . SER A 1 73 ? -5.620 3.667 18.685 1.00 96.38 73 SER A CA 1
ATOM 573 C C . SER A 1 73 ? -5.050 2.531 17.823 1.00 96.38 73 SER A C 1
ATOM 575 O O . SER A 1 73 ? -4.210 2.769 16.957 1.00 96.38 73 SER A O 1
ATOM 577 N N . LEU A 1 74 ? -5.540 1.298 17.999 1.00 96.25 74 LEU A N 1
ATOM 578 C CA . LEU A 1 74 ? -5.186 0.169 17.136 1.00 96.25 74 LEU A CA 1
ATOM 579 C C . LEU A 1 74 ? -5.777 0.307 15.723 1.00 96.25 74 LEU A C 1
ATOM 581 O O . LEU A 1 74 ? -5.080 0.004 14.760 1.00 96.25 74 LEU A O 1
ATOM 585 N N . GLU A 1 75 ? -7.017 0.783 15.578 1.00 96.38 75 GLU A N 1
ATOM 586 C CA . GLU A 1 75 ? -7.641 1.065 14.273 1.00 96.38 75 GLU A CA 1
ATOM 587 C C . GLU A 1 75 ? -6.878 2.162 13.505 1.00 96.38 75 GLU A C 1
ATOM 589 O O . GLU A 1 75 ? -6.557 1.974 12.332 1.00 96.38 75 GLU A O 1
ATOM 594 N N . GLU A 1 76 ? -6.499 3.255 14.174 1.00 96.12 76 GLU A N 1
ATOM 595 C CA . GLU A 1 76 ? -5.630 4.311 13.632 1.00 96.12 76 GLU A CA 1
ATOM 596 C C . GLU A 1 76 ? -4.271 3.739 13.199 1.00 96.12 76 GLU A C 1
ATOM 598 O O . GLU A 1 76 ? -3.823 3.966 12.074 1.00 96.12 76 GLU A O 1
ATOM 603 N N . ARG A 1 77 ? -3.639 2.913 14.044 1.00 95.75 77 ARG A N 1
ATOM 604 C CA . ARG A 1 77 ? -2.345 2.297 13.724 1.00 95.75 77 ARG A CA 1
ATOM 605 C C . ARG A 1 77 ? -2.421 1.300 12.564 1.00 95.75 77 ARG A C 1
ATOM 607 O O . ARG A 1 77 ? -1.459 1.184 11.806 1.00 95.75 77 ARG A O 1
ATOM 614 N N . ILE A 1 78 ? -3.538 0.590 12.404 1.00 96.38 78 ILE A N 1
ATOM 615 C CA . ILE A 1 78 ? -3.779 -0.276 11.242 1.00 96.38 78 ILE A CA 1
ATOM 616 C C . ILE A 1 78 ? -3.866 0.574 9.970 1.00 96.38 78 ILE A C 1
ATOM 618 O O . ILE A 1 78 ? -3.174 0.257 9.007 1.00 96.38 78 ILE A O 1
ATOM 622 N N . GLN A 1 79 ? -4.606 1.687 9.981 1.00 95.75 79 GLN A N 1
ATOM 623 C CA . GLN A 1 79 ? -4.702 2.593 8.826 1.00 95.75 79 GLN A CA 1
ATOM 624 C C . GLN A 1 79 ? -3.342 3.206 8.447 1.00 95.75 79 GLN A C 1
ATOM 626 O O . GLN A 1 79 ? -2.993 3.265 7.265 1.00 95.75 79 GLN A O 1
ATOM 631 N N . GLU A 1 80 ? -2.529 3.604 9.432 1.00 95.12 80 GLU A N 1
ATOM 632 C CA . GLU A 1 80 ? -1.144 4.035 9.194 1.00 95.12 80 GLU A CA 1
ATOM 633 C C . GLU A 1 80 ? -0.327 2.933 8.500 1.00 95.12 80 GLU A C 1
ATOM 635 O O . GLU A 1 80 ? 0.318 3.184 7.477 1.00 95.12 80 GLU A O 1
ATOM 640 N N . LEU A 1 81 ? -0.378 1.701 9.018 1.00 94.19 81 LEU A N 1
ATOM 641 C CA . LEU A 1 81 ? 0.345 0.562 8.453 1.00 94.19 81 LEU A CA 1
ATOM 642 C C . LEU A 1 81 ? -0.134 0.224 7.035 1.00 94.19 81 LEU A C 1
ATOM 644 O O . LEU A 1 81 ? 0.706 0.078 6.149 1.00 94.19 81 LEU A O 1
ATOM 648 N N . GLU A 1 82 ? -1.442 0.181 6.783 1.00 94.75 82 GLU A N 1
ATOM 649 C CA . GLU A 1 82 ? -2.026 -0.025 5.451 1.00 94.75 82 GLU A CA 1
ATOM 650 C C . GLU A 1 82 ? -1.586 1.056 4.457 1.00 94.75 82 GLU A C 1
ATOM 652 O O . GLU A 1 82 ? -1.155 0.733 3.347 1.00 94.75 82 GLU A O 1
ATOM 657 N N . SER A 1 83 ? -1.606 2.333 4.859 1.00 94.44 83 SER A N 1
ATOM 658 C CA . SER A 1 83 ? -1.141 3.436 4.009 1.00 94.44 83 SER A CA 1
ATOM 659 C C . SER A 1 83 ? 0.352 3.312 3.673 1.00 94.44 83 SER A C 1
ATOM 661 O O . SER A 1 83 ? 0.741 3.464 2.512 1.00 94.44 83 SER A O 1
ATOM 663 N N . SER A 1 84 ? 1.187 2.938 4.651 1.00 93.31 84 SER A N 1
ATOM 664 C CA . SER A 1 84 ? 2.619 2.705 4.436 1.00 93.31 84 SER A CA 1
ATOM 665 C C . SER A 1 84 ? 2.882 1.502 3.527 1.00 93.31 84 SER A C 1
ATOM 667 O O . SER A 1 84 ? 3.752 1.561 2.659 1.00 93.31 84 SER A O 1
ATOM 669 N N . LEU A 1 85 ? 2.098 0.432 3.669 1.00 90.19 85 LEU A N 1
ATOM 670 C CA . LEU A 1 85 ? 2.217 -0.789 2.882 1.00 90.19 85 LEU A CA 1
ATOM 671 C C . LEU A 1 85 ? 1.821 -0.523 1.424 1.00 90.19 85 LEU A C 1
ATOM 673 O O . LEU A 1 85 ? 2.536 -0.938 0.511 1.00 90.19 85 LEU A O 1
ATOM 677 N N . ASN A 1 86 ? 0.753 0.244 1.196 1.00 87.81 86 ASN A N 1
ATOM 678 C CA . ASN A 1 86 ? 0.356 0.691 -0.138 1.00 87.81 86 ASN A CA 1
ATOM 679 C C . ASN A 1 86 ? 1.424 1.598 -0.773 1.00 87.81 86 ASN A C 1
ATOM 681 O O . ASN A 1 86 ? 1.840 1.338 -1.900 1.00 87.81 86 ASN A O 1
ATOM 685 N N . ALA A 1 87 ? 1.974 2.569 -0.036 1.00 87.56 87 ALA A N 1
ATOM 686 C CA . ALA A 1 87 ? 3.069 3.410 -0.528 1.00 87.56 87 ALA A CA 1
ATOM 687 C C . ALA A 1 87 ? 4.345 2.606 -0.867 1.00 87.56 87 ALA A C 1
ATOM 689 O O . ALA A 1 87 ? 5.064 2.943 -1.809 1.00 87.56 87 ALA A O 1
ATOM 690 N N . MET A 1 88 ? 4.638 1.531 -0.128 1.00 86.75 88 MET A N 1
ATOM 691 C CA . MET A 1 88 ? 5.761 0.632 -0.423 1.00 86.75 88 MET A CA 1
ATOM 692 C C . MET A 1 88 ? 5.485 -0.252 -1.648 1.00 86.75 88 MET A C 1
ATOM 694 O O . MET A 1 88 ? 6.382 -0.425 -2.473 1.00 86.75 88 MET A O 1
ATOM 698 N N . ARG A 1 89 ? 4.246 -0.738 -1.828 1.00 85.44 89 ARG A N 1
ATOM 699 C CA . ARG A 1 89 ? 3.811 -1.430 -3.057 1.00 85.44 89 ARG A CA 1
ATOM 700 C C . ARG A 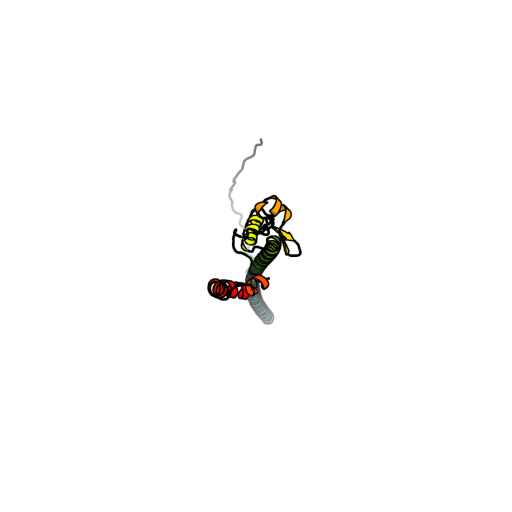1 89 ? 3.937 -0.530 -4.285 1.00 85.44 89 ARG A C 1
ATOM 702 O O . ARG A 1 89 ? 4.520 -0.959 -5.273 1.00 85.44 89 ARG A O 1
ATOM 709 N N . GLU A 1 90 ? 3.470 0.718 -4.210 1.00 84.44 90 GLU A N 1
ATOM 710 C CA . GLU A 1 90 ? 3.607 1.703 -5.295 1.00 84.44 90 GLU A CA 1
ATOM 711 C C . GLU A 1 90 ? 5.073 1.973 -5.665 1.00 84.44 90 GLU A C 1
ATOM 713 O O . GLU A 1 90 ? 5.406 2.086 -6.844 1.00 84.44 90 GLU A O 1
ATOM 718 N N . ARG A 1 91 ? 5.973 2.050 -4.676 1.00 86.06 91 ARG A N 1
ATOM 719 C CA . ARG A 1 91 ? 7.413 2.218 -4.927 1.00 86.06 91 ARG A CA 1
ATOM 720 C C . ARG A 1 91 ? 8.014 1.004 -5.629 1.00 86.06 91 ARG A C 1
ATOM 722 O O . ARG A 1 91 ? 8.655 1.181 -6.659 1.00 86.06 91 ARG A O 1
ATOM 729 N N . ALA A 1 92 ? 7.766 -0.204 -5.119 1.00 84.81 92 ALA A N 1
ATOM 730 C CA . ALA A 1 92 ? 8.261 -1.441 -5.725 1.00 84.81 92 ALA A CA 1
ATOM 731 C C . ALA A 1 92 ? 7.746 -1.617 -7.167 1.00 84.81 92 ALA A C 1
ATOM 733 O O . ALA A 1 92 ? 8.514 -1.939 -8.071 1.00 84.81 92 ALA A O 1
ATOM 734 N N . ALA A 1 93 ? 6.468 -1.310 -7.394 1.00 82.75 93 ALA A N 1
ATOM 735 C CA . ALA A 1 93 ? 5.841 -1.245 -8.710 1.00 82.75 93 ALA A CA 1
ATOM 736 C C . ALA A 1 93 ? 6.559 -0.287 -9.678 1.00 82.75 93 ALA A C 1
ATOM 738 O O . ALA A 1 93 ? 6.886 -0.661 -10.803 1.00 82.75 93 ALA A O 1
ATOM 739 N N . LEU A 1 94 ? 6.827 0.950 -9.245 1.00 84.75 94 LEU A N 1
ATOM 740 C CA . LEU A 1 94 ? 7.524 1.945 -10.066 1.00 84.75 94 LEU A CA 1
ATOM 741 C C . LEU A 1 94 ? 8.991 1.572 -10.328 1.00 84.75 94 LEU A C 1
ATOM 743 O O . LEU A 1 94 ? 9.521 1.912 -11.385 1.00 84.75 94 LEU A O 1
ATOM 747 N N . GLU A 1 95 ? 9.652 0.876 -9.402 1.00 86.81 95 GLU A N 1
ATOM 748 C CA . GLU A 1 95 ? 11.012 0.364 -9.601 1.00 86.81 95 GLU A CA 1
ATOM 749 C C . GLU A 1 95 ? 11.059 -0.811 -10.587 1.00 86.81 95 GLU A C 1
ATOM 751 O O . GLU A 1 95 ? 11.938 -0.820 -11.450 1.00 86.81 95 GLU A O 1
ATOM 756 N N . ALA A 1 96 ? 10.089 -1.732 -10.538 1.00 86.12 96 ALA A N 1
ATOM 757 C CA . ALA A 1 96 ? 9.941 -2.805 -11.524 1.00 86.12 96 ALA A CA 1
ATOM 758 C C . ALA A 1 96 ? 9.702 -2.240 -12.936 1.00 86.12 96 ALA A C 1
ATOM 760 O O . ALA A 1 96 ? 10.490 -2.497 -13.846 1.00 86.12 96 ALA A O 1
ATOM 761 N N . ALA A 1 97 ? 8.712 -1.355 -13.087 1.00 85.25 97 ALA A N 1
ATOM 762 C CA . ALA A 1 97 ? 8.418 -0.651 -14.337 1.00 85.25 97 ALA A CA 1
ATOM 763 C C . ALA A 1 97 ? 9.630 0.126 -14.891 1.00 85.25 97 ALA A C 1
ATOM 765 O O . ALA A 1 97 ? 9.880 0.157 -16.098 1.00 85.25 97 ALA A O 1
ATOM 766 N N . ARG A 1 98 ? 10.429 0.749 -14.012 1.00 86.94 98 ARG A N 1
ATOM 767 C CA . ARG A 1 98 ? 11.685 1.409 -14.399 1.00 86.94 98 ARG A CA 1
ATOM 768 C C . ARG A 1 98 ? 12.725 0.404 -14.888 1.00 86.94 98 ARG A C 1
ATOM 770 O O . ARG A 1 98 ? 13.423 0.714 -15.847 1.00 86.94 98 ARG A O 1
ATOM 777 N N . ALA A 1 99 ? 12.856 -0.756 -14.248 1.00 86.44 99 ALA A N 1
ATOM 778 C CA . ALA A 1 99 ? 13.800 -1.792 -14.661 1.00 86.44 99 ALA A CA 1
ATOM 779 C C . ALA A 1 99 ? 13.442 -2.364 -16.044 1.00 86.44 99 ALA A C 1
ATOM 781 O O . ALA A 1 99 ? 14.322 -2.441 -16.900 1.00 86.44 99 ALA A O 1
ATOM 782 N N . GLU A 1 100 ? 12.162 -2.659 -16.300 1.00 85.56 100 GLU A N 1
ATOM 783 C CA . GLU A 1 100 ? 11.661 -3.059 -17.626 1.00 85.56 100 GLU A CA 1
ATOM 784 C C . GLU A 1 100 ? 12.003 -2.011 -18.695 1.00 85.56 100 GLU A C 1
ATOM 786 O O . GLU A 1 100 ? 12.586 -2.333 -19.732 1.00 85.56 100 GLU A O 1
ATOM 791 N N . LEU A 1 101 ? 11.718 -0.734 -18.416 1.00 85.94 101 LEU A N 1
ATOM 792 C CA . LEU A 1 101 ? 12.032 0.368 -19.324 1.00 85.94 101 LEU A CA 1
ATOM 793 C C . LEU A 1 101 ? 13.542 0.538 -19.551 1.00 85.94 101 LEU A C 1
ATOM 795 O O . LEU A 1 101 ? 13.947 0.805 -20.678 1.00 85.94 101 LEU A O 1
ATOM 799 N N . VAL A 1 102 ? 14.390 0.346 -18.534 1.00 87.69 102 VAL A N 1
ATOM 800 C CA . VAL A 1 102 ? 15.857 0.365 -18.695 1.00 87.69 102 VAL A CA 1
ATOM 801 C C . VAL A 1 102 ? 16.326 -0.766 -19.612 1.00 87.69 102 VAL A C 1
ATOM 803 O O . VAL A 1 102 ? 17.177 -0.528 -20.467 1.00 87.69 102 VAL A O 1
ATOM 806 N N . VAL A 1 103 ? 15.761 -1.971 -19.486 1.00 86.75 103 VAL A N 1
ATOM 807 C CA . VAL A 1 103 ? 16.084 -3.106 -20.368 1.00 86.75 103 VAL A CA 1
ATOM 808 C C . VAL A 1 103 ? 15.621 -2.842 -21.806 1.00 86.75 103 VAL A C 1
ATOM 810 O O . VAL A 1 103 ? 16.371 -3.109 -22.742 1.00 86.75 103 VAL A O 1
ATOM 813 N N . ALA A 1 104 ? 14.426 -2.275 -21.994 1.00 84.38 104 ALA A N 1
ATOM 814 C CA . ALA A 1 104 ? 13.869 -1.988 -23.317 1.00 84.38 104 ALA A CA 1
ATOM 815 C C . ALA A 1 104 ? 14.550 -0.806 -24.041 1.00 84.38 104 ALA A C 1
ATOM 817 O O . ALA A 1 104 ? 14.615 -0.791 -25.270 1.00 84.38 104 ALA A O 1
ATOM 818 N N . LEU A 1 105 ? 15.033 0.194 -23.295 1.00 85.56 105 LEU A N 1
ATOM 819 C CA . LEU A 1 105 ? 15.559 1.455 -23.838 1.00 85.56 105 LEU A CA 1
ATOM 820 C C . LEU A 1 105 ? 17.089 1.552 -23.816 1.00 85.56 105 LEU A C 1
ATOM 822 O O . LEU A 1 105 ? 17.651 2.399 -24.507 1.00 85.56 105 LEU A O 1
ATOM 826 N N . GLY A 1 106 ? 17.768 0.739 -23.003 1.00 82.62 106 GLY A N 1
ATOM 827 C CA . GLY A 1 106 ? 19.225 0.747 -22.825 1.00 82.62 106 GLY A CA 1
ATOM 828 C C . GLY A 1 106 ? 19.790 1.955 -22.062 1.00 82.62 106 GLY A C 1
ATOM 829 O O . GLY A 1 106 ? 20.918 1.886 -21.577 1.00 82.62 106 GLY A O 1
ATOM 830 N N . ASP A 1 107 ? 19.022 3.037 -21.908 1.00 85.19 107 ASP A N 1
ATOM 831 C CA . ASP A 1 107 ? 19.420 4.265 -21.214 1.00 85.19 107 ASP A CA 1
ATOM 832 C C . ASP A 1 107 ? 18.507 4.566 -20.012 1.00 85.19 107 ASP A C 1
ATOM 834 O O . ASP A 1 107 ? 17.276 4.591 -20.108 1.00 85.19 107 ASP A O 1
ATOM 838 N N . LYS A 1 108 ? 19.129 4.834 -18.859 1.00 85.81 108 LYS A N 1
ATOM 839 C CA . LYS A 1 108 ? 18.445 5.082 -17.583 1.00 85.81 108 LYS A CA 1
ATOM 840 C C . LYS A 1 108 ? 17.703 6.422 -17.530 1.00 85.81 108 LYS A C 1
ATOM 842 O O . LYS A 1 108 ? 16.638 6.492 -16.920 1.00 85.81 108 LYS A O 1
ATOM 847 N N . GLY A 1 109 ? 18.234 7.466 -18.161 1.00 85.44 109 GLY A N 1
ATOM 848 C CA . GLY A 1 109 ? 17.583 8.772 -18.254 1.00 85.44 109 GLY A CA 1
ATOM 849 C C . GLY A 1 109 ? 16.381 8.740 -19.198 1.00 85.44 109 GLY A C 1
ATOM 850 O O . GLY A 1 109 ? 15.324 9.281 -18.866 1.00 85.44 109 GLY A O 1
ATOM 851 N N . VAL A 1 110 ? 16.499 8.035 -20.329 1.00 85.44 110 VAL A N 1
ATOM 852 C CA . VAL A 1 110 ? 15.372 7.818 -21.253 1.00 85.44 110 VAL A CA 1
ATOM 853 C C . VAL A 1 110 ? 14.288 6.963 -20.590 1.00 85.44 110 VAL A C 1
ATOM 855 O O . VAL A 1 110 ? 13.114 7.310 -20.687 1.00 85.44 110 VAL A O 1
ATOM 858 N N . ALA A 1 111 ? 14.655 5.922 -19.834 1.00 87.62 111 ALA A N 1
ATOM 859 C CA . ALA A 1 111 ? 13.707 5.115 -19.062 1.00 87.62 111 ALA A CA 1
ATOM 860 C C . ALA A 1 111 ? 12.966 5.911 -17.971 1.00 87.62 111 ALA A C 1
ATOM 862 O O . ALA A 1 111 ? 11.760 5.743 -17.796 1.00 87.62 111 ALA A O 1
ATOM 863 N N . GLU A 1 112 ? 13.637 6.829 -17.270 1.00 87.75 112 GLU A N 1
ATOM 864 C CA . GLU A 1 112 ? 12.975 7.728 -16.312 1.00 87.75 112 GLU A CA 1
ATOM 865 C C . GLU A 1 112 ? 12.009 8.714 -16.982 1.00 87.75 112 GLU A C 1
ATOM 867 O O . GLU A 1 112 ? 10.947 9.009 -16.427 1.00 87.75 112 GLU A O 1
ATOM 872 N N . ALA A 1 113 ? 12.354 9.232 -18.164 1.00 87.25 113 ALA A N 1
ATOM 873 C CA . ALA A 1 113 ? 11.456 10.077 -18.946 1.00 87.25 113 ALA A CA 1
ATOM 874 C C . ALA A 1 113 ? 10.244 9.276 -19.455 1.00 87.25 113 ALA A C 1
ATOM 876 O O . ALA A 1 113 ? 9.105 9.714 -19.292 1.00 87.25 113 ALA A O 1
ATOM 877 N N . ALA A 1 114 ? 10.479 8.074 -19.986 1.00 87.38 114 ALA A N 1
ATOM 878 C CA . ALA A 1 114 ? 9.449 7.147 -20.440 1.00 87.38 114 ALA A CA 1
ATOM 879 C C . ALA A 1 114 ? 8.470 6.768 -19.316 1.00 87.38 114 ALA A C 1
ATOM 881 O O . ALA A 1 114 ? 7.261 6.815 -19.526 1.00 87.38 114 ALA A O 1
ATOM 882 N N . LEU A 1 115 ? 8.964 6.492 -18.102 1.00 89.38 115 LEU A N 1
ATOM 883 C CA . LEU A 1 115 ? 8.128 6.174 -16.940 1.00 89.38 115 LEU A CA 1
ATOM 884 C C . LEU A 1 115 ? 7.230 7.353 -16.526 1.00 89.38 115 LEU A C 1
ATOM 886 O O . LEU A 1 115 ? 6.066 7.155 -16.178 1.00 89.38 115 LEU A O 1
ATOM 890 N N . LYS A 1 116 ? 7.742 8.592 -16.585 1.00 89.62 116 LYS A N 1
ATOM 891 C CA . LYS A 1 116 ? 6.948 9.804 -16.306 1.00 89.62 116 LYS A CA 1
ATOM 892 C C . LYS A 1 116 ? 5.820 9.986 -17.325 1.00 89.62 116 LYS A C 1
ATOM 894 O O . LYS A 1 116 ? 4.703 10.306 -16.926 1.00 89.62 116 LYS A O 1
ATOM 899 N N . LEU A 1 117 ? 6.101 9.747 -18.607 1.00 89.44 117 LEU A N 1
ATOM 900 C CA . LEU A 1 117 ? 5.105 9.796 -19.682 1.00 89.44 117 LEU A CA 1
ATOM 901 C C . LEU A 1 117 ? 4.058 8.680 -19.523 1.00 89.44 117 LEU A C 1
ATOM 903 O O . LEU A 1 117 ? 2.863 8.963 -19.502 1.00 89.44 117 LEU A O 1
ATOM 907 N N . ALA A 1 118 ? 4.496 7.438 -19.289 1.00 87.25 118 ALA A N 1
ATOM 908 C CA . ALA A 1 118 ? 3.614 6.297 -19.038 1.00 87.25 118 ALA A CA 1
ATOM 909 C C . ALA A 1 118 ? 2.661 6.545 -17.855 1.00 87.25 118 ALA A C 1
ATOM 911 O O . ALA A 1 118 ? 1.477 6.217 -17.935 1.00 87.25 118 ALA A O 1
ATOM 912 N N . ARG A 1 119 ? 3.156 7.169 -16.773 1.00 86.81 119 ARG A N 1
ATOM 913 C CA . ARG A 1 119 ? 2.346 7.525 -15.599 1.00 86.81 119 ARG A CA 1
ATOM 914 C C . ARG A 1 119 ? 1.321 8.619 -15.898 1.00 86.81 119 ARG A C 1
ATOM 916 O O . ARG A 1 119 ? 0.200 8.520 -15.412 1.00 86.81 119 ARG A O 1
ATOM 923 N N . ALA A 1 120 ? 1.693 9.646 -16.663 1.00 86.81 120 ALA A N 1
ATOM 924 C CA . ALA A 1 120 ? 0.780 10.729 -17.040 1.00 86.81 120 ALA A CA 1
ATOM 925 C C . ALA A 1 120 ? -0.381 10.235 -17.923 1.00 86.81 120 ALA A C 1
ATOM 927 O O . ALA A 1 120 ? -1.487 10.758 -17.833 1.00 86.81 120 ALA A O 1
ATOM 928 N N . ASP A 1 121 ? -0.126 9.203 -18.729 1.00 86.06 121 ASP A N 1
ATOM 929 C CA . ASP A 1 121 ? -1.073 8.644 -19.694 1.00 86.06 121 ASP A CA 1
ATOM 930 C C . ASP A 1 121 ? -1.857 7.414 -19.209 1.00 86.06 121 ASP A C 1
ATOM 932 O O . ASP A 1 121 ? -2.675 6.881 -19.957 1.00 86.06 121 ASP A O 1
ATOM 936 N N . GLY A 1 122 ? -1.609 6.929 -17.988 1.00 83.81 122 GLY A N 1
ATOM 937 C CA . GLY A 1 122 ? -2.259 5.719 -17.472 1.00 83.81 122 GLY A CA 1
ATOM 938 C C . GLY A 1 122 ? -1.832 4.420 -18.174 1.00 83.81 122 GLY A C 1
ATOM 939 O O . GLY A 1 122 ? -2.553 3.430 -18.119 1.00 83.81 122 GLY A O 1
ATOM 940 N N . LEU A 1 123 ? -0.654 4.398 -18.811 1.00 84.12 123 LEU A N 1
ATOM 941 C CA . LEU A 1 123 ? -0.077 3.219 -19.487 1.00 84.12 123 LEU A CA 1
ATOM 942 C C . LEU A 1 123 ? 0.648 2.258 -18.524 1.00 84.12 123 LEU A C 1
ATOM 944 O O . LEU A 1 123 ? 1.322 1.320 -18.947 1.00 84.12 123 LEU A O 1
ATOM 948 N N . ILE A 1 124 ? 0.527 2.520 -17.224 1.00 84.06 124 ILE A N 1
ATOM 949 C CA . ILE A 1 124 ? 1.067 1.725 -16.126 1.00 84.06 124 ILE A CA 1
ATOM 950 C C . ILE A 1 124 ? -0.096 0.915 -15.547 1.00 84.06 124 ILE A C 1
ATOM 952 O O . ILE A 1 124 ? -0.985 1.484 -14.911 1.00 84.06 124 ILE A O 1
ATOM 956 N N . LYS A 1 125 ? -0.105 -0.399 -15.784 1.00 81.25 125 LYS A N 1
ATOM 957 C CA . LYS A 1 125 ? -1.161 -1.314 -15.327 1.00 81.25 125 LYS A CA 1
ATOM 958 C C . LYS A 1 125 ? -0.710 -2.028 -14.056 1.00 81.25 125 LYS A C 1
ATOM 960 O O . LYS A 1 125 ? 0.424 -2.491 -13.975 1.00 81.25 125 LYS A O 1
ATOM 965 N N . ALA A 1 126 ? -1.595 -2.113 -13.066 1.00 69.06 126 ALA A N 1
ATOM 966 C CA . ALA A 1 126 ? -1.383 -2.930 -11.876 1.00 69.06 126 ALA A CA 1
ATOM 967 C C . ALA A 1 126 ? -1.961 -4.328 -12.107 1.00 69.06 126 ALA A C 1
ATOM 969 O O . ALA A 1 126 ? -3.162 -4.473 -12.334 1.00 69.06 126 ALA A O 1
ATOM 970 N N . GLU A 1 127 ? -1.099 -5.337 -12.044 1.00 71.44 127 GLU A N 1
ATOM 971 C CA . GLU A 1 127 ? -1.435 -6.747 -12.215 1.00 71.44 127 GLU A CA 1
ATOM 972 C C . GLU A 1 127 ? -1.113 -7.538 -10.937 1.00 71.44 127 GLU A C 1
ATOM 974 O O . GLU A 1 127 ? -0.546 -7.015 -9.977 1.00 71.44 127 GLU A O 1
ATOM 979 N N . ALA A 1 128 ? -1.498 -8.815 -10.891 1.00 55.88 128 ALA A N 1
ATOM 980 C CA . ALA A 1 128 ? -1.348 -9.635 -9.686 1.00 55.88 128 ALA A CA 1
ATOM 981 C C . ALA A 1 128 ? 0.122 -9.888 -9.287 1.00 55.88 128 ALA A C 1
ATOM 983 O O . ALA A 1 128 ? 0.404 -10.091 -8.106 1.00 55.88 128 ALA A O 1
ATOM 984 N N . GLU A 1 129 ? 1.048 -9.856 -10.250 1.00 57.41 129 GLU A N 1
ATOM 985 C CA . GLU A 1 129 ? 2.483 -10.107 -10.037 1.00 57.41 129 GLU A CA 1
ATOM 986 C C . GLU A 1 129 ? 3.317 -8.819 -9.896 1.00 57.41 129 GLU A C 1
ATOM 988 O O . GLU A 1 129 ? 4.501 -8.883 -9.566 1.00 57.41 129 GLU A O 1
ATOM 993 N N . GLY A 1 130 ? 2.721 -7.638 -10.099 1.00 64.81 130 GLY A N 1
ATOM 994 C CA . GLY A 1 130 ? 3.437 -6.367 -10.034 1.00 64.81 130 GLY A CA 1
ATOM 995 C C . GLY A 1 130 ? 2.768 -5.262 -10.842 1.00 64.81 130 GLY A C 1
ATOM 996 O O . GLY A 1 130 ? 1.551 -5.219 -10.998 1.00 64.81 130 GLY A O 1
ATOM 997 N N . VAL A 1 131 ? 3.572 -4.337 -11.355 1.00 69.81 131 VAL A N 1
ATOM 998 C CA . VAL A 1 131 ? 3.106 -3.278 -12.251 1.00 69.81 131 VAL A CA 1
ATOM 999 C C . VAL A 1 131 ? 3.865 -3.382 -13.559 1.00 69.81 131 VAL A C 1
ATOM 1001 O O . VAL A 1 131 ? 5.092 -3.306 -13.563 1.00 69.81 131 VAL A O 1
ATOM 1004 N N . GLN A 1 132 ? 3.114 -3.536 -14.645 1.00 75.75 132 GLN A N 1
ATOM 1005 C CA . GLN A 1 132 ? 3.638 -3.712 -15.990 1.00 75.75 132 GLN A CA 1
ATOM 1006 C C . GLN A 1 132 ? 3.418 -2.435 -16.806 1.00 75.75 132 GLN A C 1
ATOM 1008 O O . GLN A 1 132 ? 2.364 -1.788 -16.723 1.00 75.75 132 GLN A O 1
ATOM 1013 N N . VAL A 1 133 ? 4.421 -2.054 -17.596 1.00 81.38 133 VAL A N 1
ATOM 1014 C CA . VAL A 1 133 ? 4.299 -0.938 -18.542 1.00 81.38 133 VAL A CA 1
ATOM 1015 C C . VAL A 1 133 ? 3.814 -1.471 -19.883 1.00 81.38 133 VAL A C 1
ATOM 1017 O O . VAL A 1 133 ? 4.418 -2.376 -20.452 1.00 81.38 133 VAL A O 1
ATOM 1020 N N . ASP A 1 134 ? 2.760 -0.870 -20.434 1.00 86.25 134 ASP A N 1
ATOM 1021 C CA . ASP A 1 134 ? 2.301 -1.179 -21.789 1.00 86.25 134 ASP A CA 1
ATOM 1022 C C . ASP A 1 134 ? 3.275 -0.584 -22.823 1.00 86.25 134 ASP A C 1
ATOM 1024 O O . ASP A 1 134 ? 3.090 0.525 -23.333 1.00 86.25 134 ASP A O 1
ATOM 1028 N N . LEU A 1 135 ? 4.381 -1.295 -23.069 1.00 81.94 135 LEU A N 1
ATOM 1029 C CA . LEU A 1 135 ? 5.469 -0.844 -23.940 1.00 81.94 135 LEU A CA 1
ATOM 1030 C C . LEU A 1 135 ? 4.997 -0.625 -25.382 1.00 81.94 135 LEU A C 1
ATOM 1032 O O . LEU A 1 135 ? 5.464 0.304 -26.038 1.00 81.94 135 LEU A O 1
ATOM 1036 N N . GLU A 1 136 ? 4.056 -1.432 -25.879 1.00 84.31 136 GLU A N 1
ATOM 1037 C CA . GLU A 1 136 ? 3.520 -1.275 -27.233 1.00 84.31 136 GLU A CA 1
ATOM 1038 C C . GLU A 1 136 ? 2.704 0.014 -27.365 1.00 84.31 136 GLU A C 1
ATOM 1040 O O . GLU A 1 136 ? 2.973 0.811 -28.271 1.00 84.31 136 GLU A O 1
ATOM 1045 N N . ALA A 1 137 ? 1.777 0.278 -26.436 1.00 85.94 137 ALA A N 1
ATOM 1046 C CA . ALA A 1 137 ? 1.022 1.528 -26.410 1.00 85.94 137 ALA A CA 1
ATOM 1047 C C . ALA A 1 137 ? 1.937 2.743 -26.179 1.00 85.94 137 ALA A C 1
ATOM 1049 O O . ALA A 1 137 ? 1.794 3.767 -26.857 1.00 85.94 137 ALA A O 1
ATOM 1050 N N . LEU A 1 138 ? 2.929 2.622 -25.290 1.00 86.00 138 LEU A N 1
ATOM 1051 C CA . LEU A 1 138 ? 3.912 3.671 -25.015 1.00 86.00 138 LEU A CA 1
ATOM 1052 C C . LEU A 1 138 ? 4.742 4.006 -26.262 1.00 86.00 138 LEU A C 1
ATOM 1054 O O . LEU A 1 138 ? 4.912 5.178 -26.593 1.00 86.00 138 LEU A O 1
ATOM 1058 N N . PHE A 1 139 ? 5.210 2.999 -27.000 1.00 86.75 139 PHE A N 1
ATOM 1059 C CA . PHE A 1 139 ? 5.976 3.174 -28.235 1.00 86.75 139 PHE A CA 1
ATOM 1060 C C . PHE A 1 139 ? 5.126 3.521 -29.460 1.00 86.75 139 PHE A C 1
ATOM 1062 O O . PHE A 1 139 ? 5.681 3.982 -30.461 1.00 86.75 139 PHE A O 1
ATOM 1069 N N . ALA A 1 140 ? 3.815 3.279 -29.431 1.00 87.38 140 ALA A N 1
ATOM 1070 C CA . ALA A 1 140 ? 2.877 3.788 -30.427 1.00 87.38 140 ALA A CA 1
ATOM 1071 C C . ALA A 1 140 ? 2.609 5.286 -30.212 1.00 87.38 140 ALA A C 1
ATOM 1073 O O . ALA A 1 140 ? 2.629 6.057 -31.171 1.00 87.38 140 ALA A O 1
ATOM 1074 N N . LYS A 1 141 ? 2.425 5.711 -28.954 1.00 87.31 141 LYS A N 1
ATOM 1075 C CA . LYS A 1 141 ? 2.159 7.110 -28.593 1.00 87.31 141 LYS A CA 1
ATOM 1076 C C . LYS A 1 141 ? 3.410 7.994 -28.600 1.00 87.31 141 LYS A C 1
ATOM 1078 O O . LYS A 1 141 ? 3.334 9.159 -28.985 1.00 87.31 141 LYS A O 1
ATOM 1083 N N . TYR A 1 142 ? 4.567 7.433 -28.255 1.00 87.00 142 TYR A N 1
ATOM 1084 C CA . TYR A 1 142 ? 5.858 8.120 -28.252 1.00 87.00 142 TYR A CA 1
ATOM 1085 C C . TYR A 1 142 ? 6.889 7.394 -29.136 1.00 87.00 142 TYR A C 1
ATOM 1087 O O . TYR A 1 142 ? 7.815 6.759 -28.626 1.00 87.00 142 TYR A O 1
ATOM 1095 N N . PRO A 1 143 ? 6.798 7.511 -30.478 1.00 84.00 143 PRO A N 1
ATOM 1096 C CA . PRO A 1 143 ? 7.713 6.827 -31.395 1.00 84.00 143 PRO A CA 1
ATOM 1097 C C . PRO A 1 143 ? 9.192 7.184 -31.202 1.00 84.00 143 PRO A C 1
ATOM 1099 O O . PRO A 1 143 ? 10.055 6.387 -31.549 1.00 84.00 143 PRO A O 1
ATOM 1102 N N . PHE A 1 144 ? 9.498 8.355 -30.630 1.00 81.88 144 PHE A N 1
ATOM 1103 C CA . PHE A 1 144 ? 10.869 8.772 -30.312 1.00 81.88 144 PHE A CA 1
ATOM 1104 C C . PHE A 1 144 ? 11.500 8.002 -29.140 1.00 81.88 144 PHE A C 1
ATOM 1106 O O . PHE A 1 144 ? 12.716 8.063 -28.982 1.00 81.88 144 PHE A O 1
ATOM 1113 N N . LEU A 1 145 ? 10.697 7.305 -28.321 1.00 82.44 145 LEU A N 1
ATOM 1114 C CA . LEU A 1 145 ? 11.197 6.407 -27.278 1.00 82.44 145 LEU A CA 1
ATOM 1115 C C . LEU A 1 145 ? 11.631 5.060 -27.845 1.00 82.44 145 LEU A C 1
ATOM 1117 O O . LEU A 1 145 ? 12.471 4.411 -27.234 1.00 82.44 145 LEU A O 1
ATOM 1121 N N . ARG A 1 146 ? 11.114 4.631 -29.008 1.00 76.31 146 ARG A N 1
ATOM 1122 C CA . ARG A 1 146 ? 11.693 3.472 -29.694 1.00 76.31 146 ARG A CA 1
ATOM 1123 C C . ARG A 1 146 ? 13.153 3.808 -29.930 1.00 76.31 146 ARG A C 1
ATOM 1125 O O . ARG A 1 146 ? 13.437 4.790 -30.620 1.00 76.31 146 ARG A O 1
ATOM 1132 N N . ALA A 1 147 ? 14.055 3.016 -29.352 1.00 65.62 147 ALA A N 1
ATOM 1133 C CA . ALA A 1 147 ? 15.473 3.177 -29.594 1.00 65.62 147 ALA A CA 1
ATOM 1134 C C . ALA A 1 147 ? 15.662 3.223 -31.112 1.00 65.62 147 ALA A C 1
ATOM 1136 O O . ALA A 1 147 ? 15.416 2.233 -31.808 1.00 65.62 147 ALA A O 1
ATOM 1137 N N . LYS A 1 148 ? 16.069 4.388 -31.641 1.00 57.69 148 LYS A N 1
ATOM 1138 C CA . LYS A 1 148 ? 16.652 4.412 -32.979 1.00 57.69 148 LYS A CA 1
ATOM 1139 C C . LYS A 1 148 ? 17.728 3.334 -32.930 1.00 57.69 148 LYS A C 1
ATOM 1141 O O . LYS A 1 148 ? 18.481 3.344 -31.949 1.00 57.69 148 LYS A O 1
ATOM 1146 N N . PRO A 1 149 ? 17.811 2.415 -33.911 1.00 48.81 149 PRO A N 1
ATOM 1147 C CA . PRO A 1 149 ? 18.992 1.581 -33.993 1.00 48.81 149 PRO A CA 1
ATOM 1148 C C . PRO A 1 149 ? 20.152 2.562 -33.949 1.00 48.81 149 PRO A C 1
ATOM 1150 O O . PRO A 1 149 ? 20.213 3.464 -34.791 1.00 48.81 149 PRO A O 1
ATOM 1153 N N . VAL A 1 150 ? 20.984 2.467 -32.903 1.00 48.38 150 VAL A N 1
ATOM 1154 C CA . VAL A 1 150 ? 22.226 3.227 -32.860 1.00 48.38 150 VAL A CA 1
ATOM 1155 C C . VAL A 1 150 ? 22.860 2.872 -34.180 1.00 48.38 150 VAL A C 1
ATOM 1157 O O . VAL A 1 150 ? 23.105 1.687 -34.437 1.00 48.38 150 VAL A O 1
ATOM 1160 N N . ALA A 1 151 ? 23.001 3.863 -35.058 1.00 43.66 151 ALA A N 1
ATOM 1161 C CA . ALA A 1 151 ? 23.760 3.654 -36.261 1.00 43.66 151 ALA A CA 1
ATOM 1162 C C . ALA A 1 151 ? 25.119 3.219 -35.727 1.00 43.66 151 ALA A C 1
ATOM 1164 O O . ALA A 1 151 ? 25.828 4.019 -35.124 1.00 43.66 151 ALA A O 1
ATOM 1165 N N . ARG A 1 152 ? 25.437 1.921 -35.852 1.00 42.38 152 ARG A N 1
ATOM 1166 C CA . ARG A 1 152 ? 26.826 1.488 -35.833 1.00 42.38 152 ARG A CA 1
ATOM 1167 C C . ARG A 1 152 ? 27.444 2.393 -36.866 1.00 42.38 152 ARG A C 1
ATOM 1169 O O . ARG A 1 152 ? 27.075 2.244 -38.032 1.00 42.38 152 ARG A O 1
ATOM 1176 N N . ASP A 1 153 ? 28.251 3.354 -36.421 1.00 42.56 153 ASP A N 1
ATOM 1177 C CA . ASP A 1 153 ? 28.851 4.326 -37.316 1.00 42.56 153 ASP A CA 1
ATOM 1178 C C . ASP A 1 153 ? 29.469 3.525 -38.453 1.00 42.56 153 ASP A C 1
ATOM 1180 O O . ASP A 1 153 ? 30.395 2.733 -38.244 1.00 42.56 153 ASP A O 1
ATOM 1184 N N . ALA A 1 154 ? 28.865 3.640 -39.637 1.00 43.06 154 ALA A N 1
ATOM 1185 C CA . ALA A 1 154 ? 29.358 3.006 -40.841 1.00 43.06 154 ALA A CA 1
ATOM 1186 C C . ALA A 1 154 ? 30.635 3.774 -41.148 1.00 43.06 154 ALA A C 1
ATOM 1188 O O . ALA A 1 154 ? 30.567 4.894 -41.647 1.00 43.06 154 ALA A O 1
ATOM 1189 N N . GLY A 1 155 ? 31.748 3.225 -40.653 1.00 44.41 155 GLY A N 1
ATOM 1190 C CA . GLY A 1 155 ? 32.760 4.013 -39.956 1.00 44.41 155 GLY A CA 1
ATOM 1191 C C . GLY A 1 155 ? 33.071 5.346 -40.610 1.00 44.41 155 GLY A C 1
ATOM 1192 O O . GLY A 1 155 ? 33.759 5.379 -41.630 1.00 44.41 155 GLY A O 1
ATOM 1193 N N . ALA A 1 156 ? 32.660 6.436 -39.957 1.00 44.00 156 ALA A N 1
ATOM 1194 C CA . ALA A 1 156 ? 33.238 7.752 -40.178 1.00 44.00 156 ALA A CA 1
ATOM 1195 C C . ALA A 1 156 ? 34.672 7.762 -39.620 1.00 44.00 156 ALA A C 1
ATOM 1197 O O . ALA A 1 156 ? 34.996 8.480 -38.675 1.00 44.00 156 ALA A O 1
ATOM 1198 N N . ASN A 1 157 ? 35.543 6.933 -40.207 1.00 47.53 157 ASN A N 1
ATOM 1199 C CA . ASN A 1 157 ? 36.975 7.141 -40.123 1.00 47.53 157 ASN A CA 1
ATOM 1200 C C . ASN A 1 157 ? 37.216 8.558 -40.656 1.00 47.53 157 ASN A C 1
ATOM 1202 O O . ASN A 1 157 ? 36.870 8.819 -41.814 1.00 47.53 157 ASN A O 1
ATOM 1206 N N . PRO A 1 158 ? 37.786 9.478 -39.858 1.00 49.03 158 PRO A N 1
ATOM 1207 C CA . PRO A 1 158 ? 38.205 10.758 -40.399 1.00 49.03 158 PRO A CA 1
ATOM 1208 C C . PRO A 1 158 ? 39.198 10.482 -41.538 1.00 49.03 158 PRO A C 1
ATOM 1210 O O . PRO A 1 158 ? 40.054 9.599 -41.401 1.00 49.03 158 PRO A O 1
ATOM 1213 N N . PRO A 1 159 ? 39.090 11.177 -42.681 1.00 49.31 159 PRO A N 1
ATOM 1214 C CA . PRO A 1 159 ? 39.968 10.913 -43.807 1.00 49.31 159 PRO A CA 1
ATOM 1215 C C . PRO A 1 159 ? 41.410 11.276 -43.430 1.00 49.31 159 PRO A C 1
ATOM 1217 O O . PRO A 1 159 ? 41.734 12.452 -43.284 1.00 49.31 159 PRO A O 1
ATOM 1220 N N . GLY A 1 160 ? 42.284 10.270 -43.314 1.00 52.47 160 GLY A N 1
ATOM 1221 C CA . GLY A 1 160 ? 43.732 10.488 -43.390 1.00 52.47 160 GLY A CA 1
ATOM 1222 C C . GLY A 1 160 ? 44.604 10.186 -42.167 1.00 52.47 160 GLY A C 1
ATOM 1223 O O . GLY A 1 160 ? 45.662 10.799 -42.062 1.00 52.47 160 GLY A O 1
ATOM 1224 N N . THR A 1 161 ? 44.275 9.220 -41.301 1.00 53.88 161 THR A N 1
ATOM 1225 C CA . THR A 1 161 ? 45.329 8.510 -40.541 1.00 53.88 161 THR A CA 1
ATOM 1226 C C . THR A 1 161 ? 45.508 7.088 -41.088 1.00 53.88 161 THR A C 1
ATOM 1228 O O . THR A 1 161 ? 44.569 6.290 -41.041 1.00 53.88 161 THR A O 1
ATOM 1231 N N . PRO A 1 162 ? 46.679 6.743 -41.668 1.00 58.28 162 PRO A N 1
ATOM 1232 C CA . PRO A 1 162 ? 46.924 5.389 -42.149 1.00 58.28 162 PRO A CA 1
ATOM 1233 C C . PRO A 1 162 ? 46.950 4.427 -40.960 1.00 58.28 162 PRO A C 1
ATOM 1235 O O . PRO A 1 162 ? 47.622 4.681 -39.961 1.00 58.28 162 PRO A O 1
ATOM 1238 N N . VAL A 1 163 ? 46.226 3.311 -41.065 1.00 61.84 163 VAL A N 1
ATOM 1239 C CA . VAL A 1 163 ? 46.225 2.278 -40.022 1.00 61.84 163 VAL A CA 1
ATOM 1240 C C . VAL A 1 163 ? 47.639 1.714 -39.900 1.00 61.84 163 VAL A C 1
ATOM 1242 O O . VAL A 1 163 ? 48.126 1.049 -40.813 1.00 61.84 163 VAL A O 1
ATOM 1245 N N . LEU A 1 164 ? 48.297 1.986 -38.773 1.00 67.62 164 LEU A N 1
ATOM 1246 C CA . LEU A 1 164 ? 49.614 1.444 -38.453 1.00 67.62 164 LEU A CA 1
ATOM 1247 C C . LEU A 1 164 ? 49.491 -0.070 -38.235 1.00 67.62 164 LEU A C 1
ATOM 1249 O O . LEU A 1 164 ? 49.066 -0.520 -37.172 1.00 67.62 164 LEU A O 1
ATOM 1253 N N . THR A 1 165 ? 49.840 -0.855 -39.252 1.00 75.12 165 THR A N 1
ATOM 1254 C CA . THR A 1 165 ? 49.983 -2.312 -39.136 1.00 75.12 165 THR A CA 1
ATOM 1255 C C . THR A 1 165 ? 51.369 -2.675 -38.612 1.00 75.12 165 THR A C 1
ATOM 1257 O O . THR A 1 165 ? 52.319 -1.890 -38.718 1.00 75.12 165 THR A O 1
ATOM 1260 N N . ARG A 1 166 ? 51.519 -3.889 -38.070 1.00 74.12 166 ARG A N 1
ATOM 1261 C CA . ARG A 1 166 ? 52.834 -4.388 -37.612 1.00 74.12 166 ARG A CA 1
ATOM 1262 C C . ARG A 1 166 ? 53.888 -4.372 -38.723 1.00 74.12 166 ARG A C 1
ATOM 1264 O O . ARG A 1 166 ? 55.027 -3.983 -38.483 1.00 74.12 166 ARG A O 1
ATOM 1271 N N . GLU A 1 167 ? 53.486 -4.738 -39.937 1.00 75.81 167 GLU A N 1
ATOM 1272 C CA . GLU A 1 167 ? 54.336 -4.743 -41.133 1.00 75.81 167 GLU A CA 1
ATOM 1273 C C . GLU A 1 167 ? 54.756 -3.327 -41.549 1.00 75.81 167 GLU A C 1
ATOM 1275 O O . GLU A 1 167 ? 55.916 -3.103 -41.891 1.00 75.81 167 GLU A O 1
ATOM 1280 N N . ALA A 1 168 ? 53.848 -2.347 -41.464 1.00 77.00 168 ALA A N 1
ATOM 1281 C CA . ALA A 1 168 ? 54.173 -0.955 -41.763 1.00 77.00 168 ALA A CA 1
ATOM 1282 C C . ALA A 1 168 ? 55.219 -0.393 -40.790 1.00 77.00 168 ALA A C 1
ATOM 1284 O O . ALA A 1 168 ? 56.118 0.319 -41.220 1.00 77.00 168 ALA A O 1
ATOM 1285 N N . ILE A 1 169 ? 55.141 -0.740 -39.499 1.00 76.94 169 ILE A N 1
ATOM 1286 C CA . ILE A 1 169 ? 56.130 -0.324 -38.489 1.00 76.94 169 ILE A CA 1
ATOM 1287 C C . ILE A 1 169 ? 57.483 -1.016 -38.721 1.00 76.94 169 ILE A C 1
ATOM 1289 O O . ILE A 1 169 ? 58.520 -0.369 -38.604 1.00 76.94 169 ILE A O 1
ATOM 1293 N N . ALA A 1 170 ? 57.484 -2.307 -39.071 1.00 78.62 170 ALA A N 1
ATOM 1294 C CA . ALA A 1 170 ? 58.709 -3.071 -39.325 1.00 78.62 170 ALA A CA 1
ATOM 1295 C C . ALA A 1 170 ? 59.495 -2.578 -40.556 1.00 78.62 170 ALA A C 1
ATOM 1297 O O . ALA A 1 170 ? 60.718 -2.691 -40.581 1.00 78.62 170 ALA A O 1
ATOM 1298 N N . ASN A 1 171 ? 58.799 -2.013 -41.547 1.00 81.75 171 ASN A N 1
ATOM 1299 C CA . ASN A 1 171 ? 59.389 -1.492 -42.783 1.00 81.75 171 ASN A CA 1
ATOM 1300 C C . ASN A 1 171 ? 59.731 0.015 -42.735 1.00 81.75 171 ASN A C 1
ATOM 1302 O O . ASN A 1 171 ? 60.192 0.555 -43.739 1.00 81.75 171 ASN A O 1
ATOM 1306 N N . MET A 1 172 ? 59.509 0.714 -41.611 1.00 83.75 172 MET A N 1
ATOM 1307 C CA . MET A 1 172 ? 59.891 2.129 -41.474 1.00 83.75 172 MET A CA 1
ATOM 1308 C C . MET A 1 172 ? 61.405 2.304 -41.358 1.00 83.75 172 MET A C 1
ATOM 1310 O O . MET A 1 172 ? 62.091 1.536 -40.681 1.00 83.75 172 MET A O 1
ATOM 1314 N N . THR A 1 173 ? 61.924 3.390 -41.933 1.00 86.38 173 THR A N 1
ATOM 1315 C CA . THR A 1 173 ? 63.306 3.798 -41.660 1.00 86.38 173 THR A CA 1
ATOM 1316 C C . THR A 1 173 ? 63.460 4.266 -40.200 1.00 86.38 173 THR A C 1
ATOM 1318 O O . THR A 1 173 ? 62.491 4.743 -39.592 1.00 86.38 173 THR A O 1
ATOM 1321 N N . PRO A 1 174 ? 64.670 4.197 -39.606 1.00 84.00 174 PRO A N 1
ATOM 1322 C CA . PRO A 1 174 ? 64.893 4.629 -38.222 1.00 84.00 174 PRO A CA 1
ATOM 1323 C C . PRO A 1 174 ? 64.473 6.082 -37.944 1.00 84.00 174 PRO A C 1
ATOM 1325 O O . PRO A 1 174 ? 63.996 6.393 -36.852 1.00 84.00 174 PRO A O 1
ATOM 1328 N N . GLU A 1 175 ? 64.602 6.970 -38.935 1.00 81.31 175 GLU A N 1
ATOM 1329 C CA . GLU A 1 175 ? 64.205 8.377 -38.822 1.00 81.31 175 GLU A CA 1
ATOM 1330 C C . GLU A 1 175 ? 62.683 8.576 -38.822 1.00 81.31 175 GLU A C 1
ATOM 1332 O O . GLU A 1 175 ? 62.164 9.424 -38.093 1.00 81.31 175 GLU A O 1
ATOM 1337 N N . GLU A 1 176 ? 61.950 7.800 -39.622 1.00 79.69 176 GLU A N 1
ATOM 1338 C CA . GLU A 1 176 ? 60.484 7.829 -39.652 1.00 79.69 176 GLU A CA 1
ATOM 1339 C C . GLU A 1 176 ? 59.898 7.240 -38.369 1.00 79.69 176 GLU A C 1
ATOM 1341 O O . GLU A 1 176 ? 58.984 7.828 -37.783 1.00 79.69 176 GLU A O 1
ATOM 1346 N N . TYR A 1 177 ? 60.479 6.140 -37.880 1.00 82.62 177 TYR A N 1
ATOM 1347 C CA . TYR A 1 177 ? 60.114 5.554 -36.594 1.00 82.62 177 TYR A CA 1
ATOM 1348 C C . TYR A 1 177 ? 60.337 6.546 -35.444 1.00 82.62 177 TYR A C 1
ATOM 1350 O O . TYR A 1 177 ? 59.465 6.705 -34.590 1.00 82.62 177 TYR A O 1
ATOM 1358 N N . ALA A 1 178 ? 61.464 7.270 -35.434 1.00 82.69 178 ALA A N 1
ATOM 1359 C CA . ALA A 1 178 ? 61.730 8.302 -34.432 1.00 82.69 178 ALA A CA 1
ATOM 1360 C C . ALA A 1 178 ? 60.682 9.431 -34.467 1.00 82.69 178 ALA A C 1
ATOM 1362 O O . ALA A 1 178 ? 60.170 9.817 -33.414 1.00 82.69 178 ALA A O 1
ATOM 1363 N N . LYS A 1 179 ? 60.305 9.907 -35.664 1.00 82.62 179 LYS A N 1
ATOM 1364 C CA . LYS A 1 179 ? 59.276 10.949 -35.859 1.00 82.62 179 LYS A CA 1
ATOM 1365 C C . LYS A 1 179 ? 57.868 10.491 -35.449 1.00 82.62 179 LYS A C 1
ATOM 1367 O O . LYS A 1 179 ? 57.103 11.303 -34.939 1.00 82.62 179 LYS A O 1
ATOM 1372 N N . ARG A 1 180 ? 57.527 9.208 -35.628 1.00 82.50 180 ARG A N 1
ATOM 1373 C CA . ARG A 1 180 ? 56.203 8.627 -35.299 1.00 82.50 180 ARG A CA 1
ATOM 1374 C C . ARG A 1 180 ? 56.147 7.843 -33.984 1.00 82.50 180 ARG A C 1
ATOM 1376 O O . ARG A 1 180 ? 55.134 7.219 -33.672 1.00 82.50 180 ARG A O 1
ATOM 1383 N N . ARG A 1 181 ? 57.203 7.888 -33.168 1.00 81.38 181 ARG A N 1
ATOM 1384 C CA . ARG A 1 181 ? 57.356 7.031 -31.978 1.00 81.38 181 ARG A CA 1
ATOM 1385 C C . ARG A 1 181 ? 56.194 7.122 -30.983 1.00 81.38 181 ARG A C 1
ATOM 1387 O O . ARG A 1 181 ? 55.800 6.100 -30.431 1.00 81.38 181 ARG A O 1
ATOM 1394 N N . GLN A 1 182 ? 55.654 8.316 -30.730 1.00 79.81 182 GLN A N 1
ATOM 1395 C CA . GLN A 1 182 ? 54.514 8.489 -29.815 1.00 79.81 182 GLN A CA 1
ATOM 1396 C C . GLN A 1 182 ? 53.214 7.922 -30.402 1.00 79.81 182 GLN A C 1
ATOM 1398 O O . GLN A 1 182 ? 52.538 7.159 -29.721 1.00 79.81 182 GLN A O 1
ATOM 1403 N N . GLU A 1 183 ? 52.933 8.186 -31.681 1.00 80.50 183 GLU A N 1
ATOM 1404 C CA . GLU A 1 183 ? 51.774 7.643 -32.406 1.00 80.50 183 GLU A CA 1
ATOM 1405 C C . GLU A 1 183 ? 51.762 6.101 -32.382 1.00 80.50 183 GLU A C 1
ATOM 1407 O O . GLU A 1 183 ? 50.746 5.485 -32.062 1.00 80.50 183 GLU A O 1
ATOM 1412 N N . ILE A 1 184 ? 52.922 5.474 -32.616 1.00 79.69 184 ILE A N 1
ATOM 1413 C CA . ILE A 1 184 ? 53.097 4.013 -32.565 1.00 79.69 184 ILE A CA 1
ATOM 1414 C C . ILE A 1 184 ? 52.885 3.464 -31.143 1.00 79.69 184 ILE A C 1
ATOM 1416 O O . ILE A 1 184 ? 52.207 2.451 -30.967 1.00 79.69 184 ILE A O 1
ATOM 1420 N N . LEU A 1 185 ? 53.437 4.119 -30.114 1.00 80.81 185 LEU A N 1
ATOM 1421 C CA . LEU A 1 185 ? 53.292 3.681 -28.719 1.00 80.81 185 LEU A CA 1
ATOM 1422 C C . LEU A 1 185 ? 51.854 3.816 -28.203 1.00 80.81 185 LEU A C 1
ATOM 1424 O O . LEU A 1 185 ? 51.383 2.943 -27.472 1.00 80.81 185 LEU A O 1
ATOM 1428 N N . ASP A 1 186 ? 51.139 4.868 -28.594 1.00 78.31 186 ASP A N 1
ATOM 1429 C CA . ASP A 1 186 ? 49.744 5.052 -28.200 1.00 78.31 186 ASP A CA 1
ATOM 1430 C C . ASP A 1 186 ? 48.808 4.118 -28.989 1.00 78.31 186 ASP A C 1
ATOM 1432 O O . ASP A 1 186 ? 47.871 3.564 -28.409 1.00 78.31 186 ASP A O 1
ATOM 1436 N N . ALA A 1 187 ? 49.116 3.814 -30.256 1.00 76.12 187 ALA A N 1
ATOM 1437 C CA . ALA A 1 187 ? 48.421 2.778 -31.023 1.00 76.12 187 ALA A CA 1
ATOM 1438 C C . ALA A 1 187 ? 48.648 1.357 -30.456 1.00 76.12 187 ALA A C 1
ATOM 1440 O O . ALA A 1 187 ? 47.698 0.569 -30.407 1.00 76.12 187 ALA A O 1
ATOM 1441 N N . LEU A 1 188 ? 49.858 1.045 -29.961 1.00 77.50 188 LEU A N 1
ATOM 1442 C CA . LEU A 1 188 ? 50.153 -0.186 -29.206 1.00 77.50 188 LEU A CA 1
ATOM 1443 C C . LEU A 1 188 ? 49.303 -0.271 -27.931 1.00 77.50 188 LEU A C 1
ATOM 1445 O O . LEU A 1 188 ? 48.619 -1.270 -27.713 1.00 77.50 188 LEU A O 1
ATOM 1449 N N . ARG A 1 189 ? 49.308 0.785 -27.104 1.00 76.56 189 ARG A N 1
ATOM 1450 C CA . ARG A 1 189 ? 48.554 0.845 -25.835 1.00 76.56 189 ARG A CA 1
ATOM 1451 C C . ARG A 1 189 ? 47.049 0.691 -26.020 1.00 76.56 189 ARG A C 1
ATOM 1453 O O . ARG A 1 189 ? 46.394 0.078 -25.185 1.00 76.56 189 ARG A O 1
ATOM 1460 N N . GLN A 1 190 ? 46.504 1.251 -27.096 1.00 75.44 190 GLN A N 1
ATOM 1461 C CA . GLN A 1 190 ? 45.073 1.200 -27.404 1.00 75.44 190 GLN A CA 1
ATOM 1462 C C . GLN A 1 190 ? 44.659 -0.088 -28.140 1.00 75.44 190 GLN A C 1
ATOM 1464 O O . GLN A 1 190 ? 43.489 -0.222 -28.496 1.00 75.44 190 GLN A O 1
ATOM 1469 N N . GLY A 1 191 ? 45.588 -1.016 -28.412 1.00 71.19 191 GLY A N 1
ATOM 1470 C CA . GLY A 1 191 ? 45.308 -2.244 -29.167 1.00 71.19 191 GLY A CA 1
ATOM 1471 C C . GLY A 1 191 ? 44.866 -1.990 -30.614 1.00 71.19 191 GLY A C 1
ATOM 1472 O O . GLY A 1 191 ? 44.160 -2.809 -31.197 1.00 71.19 191 GLY A O 1
ATOM 1473 N N . ARG A 1 192 ? 45.233 -0.834 -31.189 1.00 66.00 192 ARG A N 1
ATOM 1474 C CA . ARG A 1 192 ? 44.777 -0.376 -32.516 1.00 66.00 192 ARG A CA 1
ATOM 1475 C C . ARG A 1 192 ? 45.678 -0.819 -33.669 1.00 66.00 192 ARG A C 1
ATOM 1477 O O . ARG A 1 192 ? 45.303 -0.640 -34.824 1.00 66.00 192 ARG A O 1
ATOM 1484 N N . ILE A 1 193 ? 46.827 -1.418 -33.363 1.00 67.62 193 ILE A N 1
ATOM 1485 C CA . ILE A 1 193 ? 47.707 -2.049 -34.350 1.00 67.62 193 ILE A CA 1
ATOM 1486 C C . ILE A 1 193 ? 47.178 -3.447 -34.664 1.00 67.62 193 ILE A C 1
ATOM 1488 O O . ILE A 1 193 ? 47.068 -4.288 -33.769 1.00 67.62 193 ILE A O 1
ATOM 1492 N N . ARG A 1 194 ? 46.886 -3.674 -35.945 1.00 59.97 194 ARG A N 1
ATOM 1493 C CA . ARG A 1 194 ? 46.570 -4.990 -36.511 1.00 59.97 194 ARG A CA 1
ATOM 1494 C C . ARG A 1 194 ? 47.851 -5.641 -37.042 1.00 59.97 194 ARG A C 1
ATOM 1496 O O . ARG A 1 194 ? 48.668 -4.921 -37.665 1.00 59.97 194 ARG A O 1
#

Sequence (194 aa):
MNEELKQDQVAQEAAPAAQTQSQVQETAAQGESAQTPDSVRELEELRRKAEALERELKRTREEAASRRVEKKSLEERIQELESSLNAMRERAALEAARAELVVALGDKGVAEAALKLARADGLIKAEAEGVQVDLEALFAKYPFLRAKPVARDAGANPPGTPVLTREAIANMTPEEYAKRRQEILDALRQGRIR

pLDDT: mean 74.3, std 19.34, range [37.03, 96.38]

Foldseek 3Di:
DDDDDDDDDDDDDDDDDDDDDDDDDDPDDDPPPPCPVVNVVVVVVVVVVVVVVVVVVVVVVVVVVVVVVVVVVVVVVVVVVVVVVVVVLVVQQLVVQLVVLCVQQVDSVLSVVLSVVQVVVVQWDQDPVGIYGPVVVSCVVPVVSRHDPPPPPPDPPPPDDPQAEPVNQVPDDPVVCVVCVVVVVVCVVVVSYD

Organism: Thermus scotoductus (NCBI:txid37636)

Radius of gyration: 52.09 Å; chains: 1; bounding box: 137×37×113 Å

Secondary structure (DSSP, 8-state):
------------------------------------HHHHHHHHHHHHHHHHHHHHHHHHHHHHHHHHHHHHHHHHHHHHHHHHHHHHHHHHHHHHHHHHHHHHHS-HHHHHHHHHHHHHTT-EEEETTEEEE-HHHHHHH-GGGS------------TT-----HHHHHTS-HHHHHHHHHHHHHHHHTT---